Protein AF-A0A369Q6Y9-F1 (afdb_monomer)

pLDDT: mean 72.36, std 14.25, range [41.81, 91.62]

Solvent-accessible surface area (backbone atoms only — not comparable to full-atom values): 15875 Å² total; per-residue (Å²): 134,83,74,64,61,66,59,48,55,53,51,54,51,53,50,48,53,53,50,52,44,47,74,74,54,29,80,69,38,73,71,74,71,60,64,72,33,70,46,39,44,48,50,53,46,49,52,49,49,49,50,51,52,51,50,52,53,52,52,50,51,53,50,52,51,51,50,56,52,18,65,77,64,79,50,63,51,73,68,47,52,54,48,51,51,50,52,51,51,52,49,51,52,51,54,59,71,67,60,64,79,75,73,73,53,73,91,53,27,72,53,78,57,62,39,58,20,45,34,45,35,41,45,44,51,64,73,48,37,88,84,43,59,69,75,47,34,50,52,50,50,57,48,30,42,52,43,44,58,47,29,63,55,44,70,79,47,61,81,84,36,71,64,46,50,50,49,43,44,49,58,47,42,53,49,55,52,51,56,49,57,57,65,74,49,57,78,86,56,36,73,45,57,72,58,99,51,100,82,41,66,20,56,53,53,50,50,42,55,52,51,51,52,52,50,53,50,52,53,50,45,52,52,52,54,54,49,52,55,53,50,52,52,51,52,50,51,53,52,47,44,64,75,65,62,70,63,85,76,81,90,78,83,82,89,84,83,90,80,90,78,92,82,84,81,82,86,90,79,90,83,136

Radius of gyration: 35.22 Å; Cα contacts (8 Å, |Δi|>4): 165; chains: 1; bounding box: 87×83×112 Å

Organism: NCBI:txid2161824

Mean predicted aligned error: 18.4 Å

Secondary structure (DSSP, 8-state):
---HHHHHHHHHHHHHHHHHHHHTTHHHHHHHT--SSHHHHHHHHHHHHHHHHHHHHHHHHHHHHHHHHHHHTTS--HHHHHHHHHHHHHHHHHHHHH----PPPHHHHTSS-HHHHHHHHHHHHHHHGGGS-HHHHHHHHHHHHHHHHHHHHHTTS-TTSHHHHHHHHIIIIIHHHHHHHHHHS-GGGSS---SSSTT---HHHHHHHHHHHHHHHHHHHHHHHHHHHHHHHHHHHHHHHHHHS---------------------------

Structure (mmCIF, N/CA/C/O backbone):
data_AF-A0A369Q6Y9-F1
#
_entry.id   AF-A0A369Q6Y9-F1
#
loop_
_atom_site.group_PDB
_atom_site.id
_atom_site.type_symbol
_atom_site.label_atom_id
_atom_site.label_alt_id
_atom_site.label_comp_id
_atom_site.label_asym_id
_atom_site.label_entity_id
_atom_site.label_seq_id
_atom_site.pdbx_PDB_ins_code
_atom_site.Cartn_x
_atom_site.Cartn_y
_atom_site.Cartn_z
_atom_site.occupancy
_atom_site.B_iso_or_equiv
_atom_site.auth_seq_id
_atom_site.auth_comp_id
_atom_site.auth_asym_id
_atom_site.auth_atom_id
_atom_site.pdbx_PDB_model_num
ATOM 1 N N . MET A 1 1 ? 4.527 54.561 1.045 1.00 51.44 1 MET A N 1
ATOM 2 C CA . MET A 1 1 ? 5.588 53.537 1.146 1.00 51.44 1 MET A CA 1
ATOM 3 C C . MET A 1 1 ? 4.928 52.275 1.669 1.00 51.44 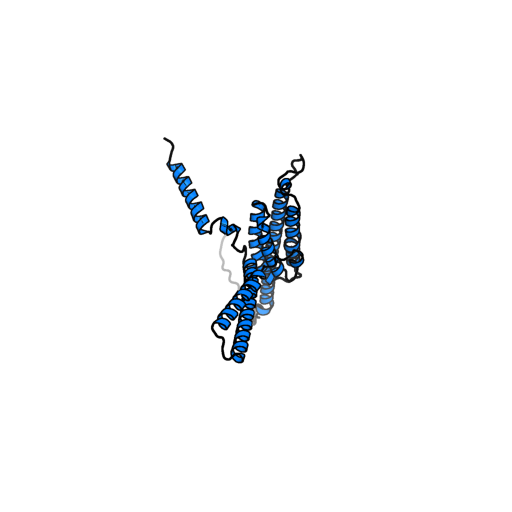1 MET A C 1
ATOM 5 O O . MET A 1 1 ? 4.383 52.324 2.760 1.00 51.44 1 MET A O 1
ATOM 9 N N . GLY A 1 2 ? 4.828 51.230 0.844 1.00 62.59 2 GLY A N 1
ATOM 10 C CA . GLY A 1 2 ? 4.163 49.981 1.230 1.00 62.59 2 GLY A CA 1
ATOM 11 C C . GLY A 1 2 ? 4.986 49.219 2.265 1.00 62.59 2 GLY A C 1
ATOM 12 O O . GLY A 1 2 ? 6.215 49.251 2.213 1.00 62.59 2 GLY A O 1
ATOM 13 N N . ASP A 1 3 ? 4.304 48.573 3.203 1.00 65.19 3 ASP A N 1
ATOM 14 C CA . ASP A 1 3 ? 4.914 47.869 4.324 1.00 65.19 3 ASP A CA 1
ATOM 15 C C . ASP A 1 3 ? 5.634 46.594 3.842 1.00 65.19 3 ASP A C 1
ATOM 17 O O . ASP A 1 3 ? 5.029 45.567 3.531 1.00 65.19 3 ASP A O 1
ATOM 21 N N . LEU A 1 4 ? 6.955 46.694 3.697 1.00 69.44 4 LEU A N 1
ATOM 22 C CA . LEU A 1 4 ? 7.836 45.627 3.204 1.00 69.44 4 LEU A CA 1
ATOM 23 C C . LEU A 1 4 ? 7.988 44.477 4.213 1.00 69.44 4 LEU A C 1
ATOM 25 O O . LEU A 1 4 ? 8.448 43.392 3.848 1.00 69.44 4 LEU A O 1
ATOM 29 N N . THR A 1 5 ? 7.592 44.698 5.468 1.00 71.44 5 THR A N 1
ATOM 30 C CA . THR A 1 5 ? 7.721 43.720 6.554 1.00 71.44 5 THR A CA 1
ATOM 31 C C . THR A 1 5 ? 6.771 42.537 6.354 1.00 71.44 5 THR A C 1
ATOM 33 O O . THR A 1 5 ? 7.215 41.392 6.345 1.00 71.44 5 THR A O 1
ATOM 36 N N . SER A 1 6 ? 5.503 42.802 6.020 1.00 71.88 6 SER A N 1
ATOM 37 C CA . SER A 1 6 ? 4.492 41.766 5.758 1.00 71.88 6 SER A CA 1
ATOM 38 C C . SER A 1 6 ? 4.860 40.853 4.579 1.00 71.88 6 SER A C 1
ATOM 40 O O . SER A 1 6 ? 4.684 39.633 4.638 1.00 71.88 6 SER A O 1
ATOM 42 N N . ASN A 1 7 ? 5.444 41.420 3.519 1.00 75.38 7 ASN A N 1
ATOM 43 C CA . ASN A 1 7 ? 5.919 40.637 2.376 1.00 75.38 7 ASN A CA 1
ATOM 44 C C . ASN A 1 7 ? 7.139 39.775 2.732 1.00 75.38 7 ASN A C 1
ATOM 46 O O . ASN A 1 7 ? 7.274 38.664 2.219 1.00 75.38 7 ASN A O 1
ATOM 50 N N . SER A 1 8 ? 8.002 40.262 3.625 1.00 79.19 8 SER A N 1
ATOM 51 C CA . SER A 1 8 ? 9.189 39.534 4.084 1.00 79.19 8 SER A CA 1
ATOM 52 C C . SER A 1 8 ? 8.812 38.335 4.957 1.00 79.19 8 SER A C 1
ATOM 54 O O . SER A 1 8 ? 9.339 37.243 4.747 1.00 79.19 8 SER A O 1
ATOM 56 N N . ASP A 1 9 ? 7.849 38.495 5.867 1.00 83.12 9 ASP A N 1
ATOM 57 C CA . ASP A 1 9 ? 7.372 37.400 6.723 1.00 83.12 9 ASP A CA 1
ATOM 58 C C . ASP A 1 9 ? 6.709 36.286 5.913 1.00 83.12 9 ASP A C 1
ATOM 60 O O . ASP A 1 9 ? 6.993 35.101 6.121 1.00 83.12 9 ASP A O 1
ATOM 64 N N . ARG A 1 10 ? 5.899 36.657 4.915 1.00 82.69 10 ARG A N 1
ATOM 65 C CA . ARG A 1 10 ? 5.295 35.699 3.984 1.00 82.69 10 ARG A CA 1
ATOM 66 C C . ARG A 1 10 ? 6.358 34.918 3.212 1.00 82.69 10 ARG A C 1
ATOM 68 O O . ARG A 1 10 ? 6.268 33.695 3.112 1.00 82.69 10 ARG A O 1
ATOM 75 N N . LEU A 1 11 ? 7.387 35.605 2.714 1.00 83.75 11 LEU A N 1
ATOM 76 C CA . LEU A 1 11 ? 8.466 34.979 1.950 1.00 83.75 11 LEU A CA 1
ATOM 77 C C . LEU A 1 11 ? 9.306 34.032 2.820 1.00 83.75 11 LEU A C 1
ATOM 79 O O . LEU A 1 11 ? 9.679 32.945 2.381 1.00 83.75 11 LEU A O 1
ATOM 83 N N . ILE A 1 12 ? 9.566 34.406 4.076 1.00 88.69 12 ILE A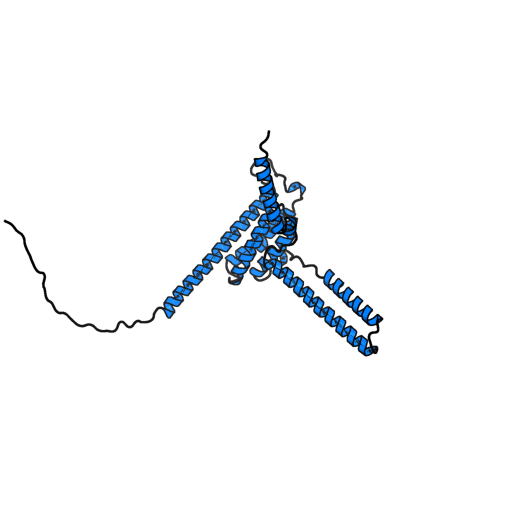 N 1
ATOM 84 C CA . ILE A 1 12 ? 10.276 33.558 5.041 1.00 88.69 12 ILE A CA 1
ATOM 85 C C . ILE A 1 12 ? 9.444 32.318 5.392 1.00 88.69 12 ILE A C 1
ATOM 87 O O . ILE A 1 12 ? 10.000 31.224 5.511 1.00 88.69 12 ILE A O 1
ATOM 91 N N . GLN A 1 13 ? 8.126 32.456 5.547 1.00 88.69 13 GLN A N 1
ATOM 92 C CA . GLN A 1 13 ? 7.238 31.324 5.810 1.00 88.69 13 GLN A CA 1
ATOM 93 C C . GLN A 1 13 ? 7.198 30.355 4.621 1.00 88.69 13 GLN A C 1
ATOM 95 O O . GLN A 1 13 ? 7.359 29.148 4.802 1.00 88.69 13 GLN A O 1
ATOM 100 N N . GLU A 1 14 ? 7.077 30.876 3.402 1.00 85.50 14 GLU A N 1
ATOM 101 C CA . GLU A 1 14 ? 7.068 30.079 2.175 1.00 85.50 14 GLU A CA 1
ATOM 102 C C . GLU A 1 14 ? 8.415 29.376 1.942 1.00 85.50 14 GLU A C 1
ATOM 104 O O . GLU A 1 14 ? 8.457 28.186 1.625 1.00 85.50 14 GLU A O 1
ATOM 109 N N . ALA A 1 15 ? 9.531 30.052 2.232 1.00 85.62 15 ALA A N 1
ATOM 110 C CA . ALA A 1 15 ? 10.863 29.455 2.182 1.00 85.62 15 ALA A CA 1
ATOM 111 C C . ALA A 1 15 ? 11.049 28.317 3.203 1.00 85.62 15 ALA A C 1
ATOM 113 O O . ALA A 1 15 ? 11.693 27.313 2.888 1.00 85.62 15 ALA A O 1
ATOM 114 N N . ARG A 1 16 ? 10.476 28.427 4.413 1.00 88.31 16 ARG A N 1
ATOM 115 C CA . ARG A 1 16 ? 10.492 27.332 5.404 1.00 88.31 16 ARG A CA 1
ATOM 116 C C . ARG A 1 16 ? 9.696 26.131 4.910 1.00 88.31 16 ARG A C 1
ATOM 118 O O . ARG A 1 16 ? 10.224 25.025 4.954 1.00 88.31 16 ARG A O 1
ATOM 125 N N . ILE A 1 17 ? 8.500 26.358 4.365 1.00 81.81 17 ILE A N 1
ATOM 126 C CA . ILE A 1 17 ? 7.655 25.300 3.795 1.00 81.81 17 ILE A CA 1
ATOM 127 C C . ILE A 1 17 ? 8.402 24.567 2.674 1.00 81.81 17 ILE A C 1
ATOM 129 O O . ILE A 1 17 ? 8.479 23.344 2.693 1.00 81.81 17 ILE A O 1
ATOM 133 N N . VAL A 1 18 ? 9.033 25.294 1.746 1.00 80.62 18 VAL A N 1
ATOM 134 C CA . VAL A 1 18 ? 9.812 24.696 0.645 1.00 80.62 18 VAL A CA 1
ATOM 135 C C . VAL A 1 18 ? 11.039 23.935 1.155 1.00 80.62 18 VAL A C 1
ATOM 137 O O . VAL A 1 18 ? 11.365 22.859 0.651 1.00 80.62 18 VAL A O 1
ATOM 140 N N . ARG A 1 19 ? 11.741 24.467 2.161 1.00 83.50 19 ARG A N 1
ATOM 141 C CA . ARG A 1 19 ? 12.908 23.802 2.755 1.00 83.50 19 ARG A CA 1
ATOM 142 C C . ARG A 1 19 ? 12.515 22.512 3.467 1.00 83.50 19 ARG A C 1
ATOM 144 O O . ARG A 1 19 ? 13.210 21.507 3.319 1.00 83.50 19 ARG A O 1
ATOM 151 N N . ASP A 1 20 ? 11.438 22.545 4.238 1.00 79.19 20 ASP A N 1
ATOM 152 C CA . ASP A 1 20 ? 10.959 21.393 4.991 1.00 79.19 20 ASP A CA 1
ATOM 153 C C . ASP A 1 20 ? 10.371 20.335 4.027 1.00 79.19 20 ASP A C 1
ATOM 155 O O . ASP A 1 20 ? 10.689 19.153 4.167 1.00 79.19 20 ASP A O 1
ATOM 159 N N . ASP A 1 21 ? 9.686 20.752 2.950 1.00 69.25 21 ASP A N 1
ATOM 160 C CA . ASP A 1 21 ? 9.289 19.897 1.813 1.00 69.25 21 ASP A CA 1
ATOM 161 C C . ASP A 1 21 ? 10.501 19.215 1.146 1.00 69.25 21 ASP A C 1
ATOM 163 O O . ASP A 1 21 ? 10.467 18.021 0.833 1.00 69.25 21 ASP A O 1
ATOM 167 N N . ASN A 1 22 ? 11.595 19.953 0.928 1.00 71.25 22 ASN A N 1
ATOM 168 C CA . ASN A 1 22 ? 12.818 19.421 0.319 1.00 71.25 22 ASN A CA 1
ATOM 169 C C . ASN A 1 22 ? 13.578 18.475 1.259 1.00 71.25 22 ASN A C 1
ATOM 171 O O . ASN A 1 22 ? 14.089 17.449 0.807 1.00 71.25 22 ASN A O 1
ATOM 175 N N . ARG A 1 23 ? 13.616 18.763 2.568 1.00 71.62 23 ARG A N 1
ATOM 176 C CA . ARG A 1 23 ? 14.176 17.852 3.585 1.00 71.62 23 ARG A CA 1
ATOM 177 C C . ARG A 1 23 ? 13.363 16.564 3.711 1.00 71.62 23 ARG A C 1
ATOM 179 O O . ARG A 1 23 ? 13.952 15.508 3.914 1.00 71.62 23 ARG A O 1
ATOM 186 N N . ALA A 1 24 ? 12.048 16.631 3.510 1.00 58.25 24 ALA A N 1
ATOM 187 C CA . ALA A 1 24 ? 11.162 15.471 3.427 1.00 58.25 24 ALA A CA 1
ATOM 188 C C . ALA A 1 24 ? 11.260 14.701 2.088 1.00 58.25 24 ALA A C 1
ATOM 190 O O . ALA A 1 24 ? 10.478 13.783 1.841 1.00 58.25 24 ALA A O 1
ATOM 191 N N . GLY A 1 25 ? 12.222 15.042 1.219 1.00 56.12 25 GLY A N 1
ATOM 192 C CA . GLY A 1 25 ? 12.517 14.315 -0.018 1.00 56.12 25 GLY A CA 1
ATOM 193 C C . GLY A 1 25 ? 11.922 14.922 -1.291 1.00 56.12 25 GLY A C 1
ATOM 194 O O . GLY A 1 25 ? 12.121 14.355 -2.364 1.00 56.12 25 GLY A O 1
ATOM 195 N N . GLY A 1 26 ? 11.247 16.071 -1.209 1.00 57.81 26 GLY A N 1
ATOM 196 C CA . GLY A 1 26 ? 10.692 16.793 -2.354 1.00 57.81 26 GLY A CA 1
ATOM 197 C C . GLY A 1 26 ? 9.417 16.164 -2.936 1.00 57.81 26 GLY A C 1
ATOM 198 O O . GLY A 1 26 ? 9.218 14.946 -2.936 1.00 57.81 26 GLY A O 1
ATOM 199 N N . ARG A 1 27 ? 8.542 17.008 -3.504 1.00 54.28 27 ARG A N 1
ATOM 200 C CA . ARG A 1 27 ? 7.243 16.593 -4.086 1.00 54.28 27 ARG A CA 1
ATOM 201 C C . ARG A 1 27 ? 7.381 15.566 -5.218 1.00 54.28 27 ARG A C 1
ATOM 203 O O . ARG A 1 27 ? 6.492 14.754 -5.433 1.00 54.28 27 ARG A O 1
ATOM 210 N N . HIS A 1 28 ? 8.525 15.553 -5.903 1.00 43.97 28 HIS A N 1
ATOM 211 C CA . HIS A 1 28 ? 8.799 14.613 -6.992 1.00 43.97 28 HIS A CA 1
ATOM 212 C C . HIS A 1 28 ? 9.154 13.200 -6.497 1.00 43.97 28 HIS A C 1
ATOM 214 O O . HIS A 1 28 ? 8.830 12.222 -7.167 1.00 43.97 28 HIS A O 1
ATOM 220 N N . ARG A 1 29 ? 9.762 13.048 -5.309 1.00 47.09 29 ARG A N 1
ATOM 221 C CA . ARG A 1 29 ? 10.171 11.729 -4.789 1.00 47.09 29 ARG A CA 1
ATOM 222 C C . ARG A 1 29 ? 9.056 11.031 -4.008 1.00 47.09 29 ARG A C 1
ATOM 224 O O . ARG A 1 29 ? 8.938 9.810 -4.113 1.00 47.09 29 ARG A O 1
ATOM 231 N N . ARG A 1 30 ? 8.173 11.805 -3.355 1.00 49.31 30 ARG A N 1
ATOM 232 C CA . ARG A 1 30 ? 6.860 11.338 -2.853 1.00 49.31 30 ARG A CA 1
ATOM 233 C C . ARG A 1 30 ? 5.999 10.716 -3.957 1.00 49.31 30 ARG A C 1
ATOM 235 O O . ARG A 1 30 ? 5.173 9.849 -3.677 1.00 49.31 30 ARG A O 1
ATOM 242 N N . ASN A 1 31 ? 6.210 11.131 -5.209 1.00 45.53 31 ASN A N 1
ATOM 243 C CA . ASN A 1 31 ? 5.385 10.688 -6.324 1.00 45.53 31 ASN A CA 1
ATOM 244 C C . ASN A 1 31 ? 5.903 9.485 -7.112 1.00 45.53 31 ASN A C 1
ATOM 246 O O . ASN A 1 31 ? 5.110 8.859 -7.808 1.00 45.53 31 ASN A O 1
ATOM 250 N N . ILE A 1 32 ? 7.193 9.150 -7.008 1.00 46.69 32 ILE A N 1
ATOM 251 C CA . ILE A 1 32 ? 7.824 8.201 -7.942 1.00 46.69 32 ILE A CA 1
ATOM 252 C C . ILE A 1 32 ? 8.588 7.062 -7.236 1.00 46.69 32 ILE A C 1
ATOM 254 O O . ILE A 1 32 ? 8.847 6.042 -7.869 1.00 46.69 32 ILE A O 1
ATOM 258 N N . GLY A 1 33 ? 8.945 7.165 -5.945 1.00 44.03 33 GLY A N 1
ATOM 259 C CA . GLY A 1 33 ? 9.927 6.219 -5.378 1.00 44.03 33 GLY A CA 1
ATOM 260 C C . GLY A 1 33 ? 9.793 5.770 -3.925 1.00 44.03 33 GLY A C 1
ATOM 261 O O . GLY A 1 33 ? 10.582 4.918 -3.520 1.00 44.03 33 GLY A O 1
ATOM 262 N N . ALA A 1 34 ? 8.855 6.286 -3.133 1.00 44.06 34 ALA A N 1
ATOM 263 C CA . ALA A 1 34 ? 8.650 5.792 -1.771 1.00 44.06 34 ALA A CA 1
ATOM 264 C C . ALA A 1 34 ? 7.576 4.694 -1.784 1.00 44.06 34 ALA A C 1
ATOM 266 O O . ALA A 1 34 ? 6.423 4.977 -2.096 1.00 44.06 34 ALA A O 1
ATOM 267 N N . SER A 1 35 ? 7.960 3.448 -1.475 1.00 47.41 35 SER A N 1
ATOM 268 C CA . SER A 1 35 ? 7.006 2.369 -1.181 1.00 47.41 35 SER A CA 1
ATOM 269 C C . SER A 1 35 ? 6.046 2.850 -0.096 1.00 47.41 35 SER A C 1
ATOM 271 O O . SER A 1 35 ? 6.505 3.280 0.962 1.00 47.41 35 SER A O 1
ATOM 273 N N . ILE A 1 36 ? 4.748 2.817 -0.390 1.00 48.16 36 ILE A N 1
ATOM 274 C CA . ILE A 1 36 ? 3.691 3.434 0.427 1.00 48.16 36 ILE A CA 1
ATOM 275 C C . ILE A 1 36 ? 3.550 2.740 1.801 1.00 48.16 36 ILE A C 1
ATOM 277 O O . ILE A 1 36 ? 3.123 3.378 2.759 1.00 48.16 36 ILE A O 1
ATOM 281 N N . GLY A 1 37 ? 4.010 1.491 1.932 1.00 50.31 37 GLY A N 1
ATOM 282 C CA . GLY A 1 37 ? 3.993 0.696 3.162 1.00 50.31 37 GLY A CA 1
ATOM 283 C C . GLY A 1 37 ? 5.076 -0.393 3.202 1.00 50.31 37 GLY A C 1
ATOM 284 O O . GLY A 1 37 ? 5.823 -0.617 2.237 1.00 50.31 37 GLY A O 1
ATOM 285 N N . ALA A 1 38 ? 5.198 -1.080 4.345 1.00 50.12 38 ALA A N 1
ATOM 286 C CA . ALA A 1 38 ? 6.188 -2.144 4.526 1.00 50.12 38 ALA A CA 1
ATOM 287 C C . ALA A 1 38 ? 5.903 -3.361 3.620 1.00 50.12 38 ALA A C 1
ATOM 289 O O . ALA A 1 38 ? 6.840 -4.050 3.198 1.00 50.12 38 ALA A O 1
ATOM 290 N N . GLY A 1 39 ? 4.634 -3.593 3.262 1.00 49.03 39 GLY A N 1
ATOM 291 C CA . GLY A 1 39 ? 4.181 -4.644 2.347 1.00 49.03 39 GLY A CA 1
ATOM 292 C C . GLY A 1 39 ? 4.689 -4.489 0.909 1.00 49.03 39 GLY A C 1
ATOM 293 O O . GLY A 1 39 ? 5.299 -5.420 0.363 1.00 49.03 39 GLY A O 1
ATOM 294 N N . SER A 1 40 ? 4.522 -3.312 0.299 1.00 48.16 40 SER A N 1
ATOM 295 C CA . SER A 1 40 ? 5.059 -3.013 -1.042 1.00 48.16 40 SER A CA 1
ATOM 296 C C . SER A 1 40 ? 6.594 -3.033 -1.075 1.00 48.16 40 SER A C 1
ATOM 298 O O . SER A 1 40 ? 7.191 -3.571 -2.019 1.00 48.16 40 SER A O 1
ATOM 300 N N . ALA A 1 41 ? 7.253 -2.563 -0.008 1.00 52.75 41 ALA A N 1
ATOM 301 C CA . ALA A 1 41 ? 8.700 -2.695 0.167 1.00 52.75 41 ALA A CA 1
ATOM 302 C C . ALA A 1 41 ? 9.135 -4.167 0.267 1.00 52.75 41 ALA A C 1
ATOM 304 O O . ALA A 1 41 ? 10.112 -4.566 -0.367 1.00 52.75 41 ALA A O 1
ATOM 305 N N . ALA A 1 42 ? 8.400 -5.007 1.003 1.00 54.00 42 ALA A N 1
ATOM 306 C CA . ALA A 1 42 ? 8.691 -6.431 1.155 1.00 54.00 42 ALA A CA 1
ATOM 307 C C . ALA A 1 42 ? 8.464 -7.227 -0.140 1.00 54.00 42 ALA A C 1
ATOM 309 O O . ALA A 1 42 ? 9.222 -8.154 -0.424 1.00 54.00 42 ALA A O 1
ATOM 310 N N . LEU A 1 43 ? 7.469 -6.868 -0.957 1.00 54.81 43 LEU A N 1
ATOM 311 C CA . LEU A 1 43 ? 7.226 -7.479 -2.269 1.00 54.81 43 LEU A CA 1
ATOM 312 C C . LEU A 1 43 ? 8.297 -7.084 -3.291 1.00 54.81 43 LEU A C 1
ATOM 314 O O . LEU A 1 43 ? 8.848 -7.965 -3.959 1.00 54.81 43 LEU A O 1
ATOM 318 N N . LYS A 1 44 ? 8.671 -5.798 -3.350 1.00 55.50 44 LYS A N 1
ATOM 319 C CA . LYS A 1 44 ? 9.821 -5.327 -4.140 1.00 55.50 44 LYS A CA 1
ATOM 320 C C . LYS A 1 44 ? 11.116 -5.984 -3.659 1.00 55.50 44 LYS A C 1
ATOM 322 O O . LYS A 1 44 ? 11.896 -6.451 -4.483 1.00 55.50 44 LYS A O 1
ATOM 327 N N . ARG A 1 45 ? 11.303 -6.144 -2.343 1.00 53.88 45 ARG A N 1
ATOM 328 C CA . ARG A 1 45 ? 12.450 -6.843 -1.741 1.00 53.88 45 ARG A CA 1
ATOM 329 C C . ARG A 1 45 ? 12.442 -8.338 -2.043 1.00 53.88 45 ARG A C 1
ATOM 331 O O . ARG A 1 45 ? 13.498 -8.871 -2.338 1.00 53.88 45 ARG A O 1
ATOM 338 N N . LYS A 1 46 ? 11.295 -9.027 -2.043 1.00 57.56 46 LYS A N 1
ATOM 339 C CA . LYS A 1 46 ? 11.187 -10.445 -2.442 1.00 57.56 46 LYS A CA 1
ATOM 340 C C . LYS A 1 46 ? 11.465 -10.639 -3.930 1.00 57.56 46 LYS A C 1
ATOM 342 O O . LYS A 1 46 ? 12.152 -11.592 -4.288 1.00 57.56 46 LYS A O 1
ATOM 347 N N . ALA A 1 47 ? 10.971 -9.748 -4.789 1.00 58.69 47 ALA A N 1
ATOM 348 C CA . ALA A 1 47 ? 11.292 -9.761 -6.214 1.00 58.69 47 ALA A CA 1
ATOM 349 C C . ALA A 1 47 ? 12.789 -9.504 -6.434 1.00 58.69 47 ALA A C 1
ATOM 351 O O . ALA A 1 47 ? 13.440 -10.268 -7.137 1.00 58.69 47 ALA A O 1
ATOM 352 N N . PHE A 1 48 ? 13.352 -8.515 -5.743 1.00 55.19 48 PHE A N 1
ATOM 353 C CA . PHE A 1 48 ? 14.777 -8.201 -5.766 1.00 55.19 48 PHE A CA 1
ATOM 354 C C . PHE A 1 48 ? 15.640 -9.356 -5.234 1.00 55.19 48 PHE A C 1
ATOM 356 O O . PHE A 1 48 ? 16.594 -9.754 -5.890 1.00 55.19 48 PHE A O 1
ATOM 363 N N . LEU A 1 49 ? 15.260 -9.978 -4.114 1.00 59.28 49 LEU A N 1
ATOM 364 C CA . LEU A 1 49 ? 15.910 -11.167 -3.551 1.00 59.28 49 LEU A CA 1
ATOM 365 C C . LEU A 1 49 ? 15.813 -12.369 -4.496 1.00 59.28 49 LEU A C 1
ATOM 367 O O . LEU A 1 49 ? 16.768 -13.129 -4.614 1.00 59.28 49 LEU A O 1
ATOM 371 N N . LYS A 1 50 ? 14.687 -12.547 -5.198 1.00 65.62 50 LYS A N 1
ATOM 372 C CA . LYS A 1 50 ? 14.530 -13.598 -6.212 1.00 65.62 50 LYS A CA 1
ATOM 373 C C . LYS A 1 50 ? 15.428 -13.338 -7.419 1.00 65.62 50 LYS A C 1
ATOM 375 O O . LYS A 1 50 ? 16.039 -14.279 -7.915 1.00 65.62 50 LYS A O 1
ATOM 380 N N . THR A 1 51 ? 15.536 -12.088 -7.861 1.00 61.97 51 THR A N 1
ATOM 381 C CA . THR A 1 51 ? 16.460 -11.686 -8.925 1.00 61.97 51 THR A CA 1
ATOM 382 C C . THR A 1 51 ? 17.905 -11.906 -8.493 1.00 61.97 51 THR A C 1
ATOM 384 O O . THR A 1 51 ? 18.639 -12.540 -9.238 1.00 61.97 51 THR A O 1
ATOM 387 N N . ILE A 1 52 ? 18.293 -11.507 -7.275 1.00 70.25 52 ILE A N 1
ATOM 388 C CA . ILE A 1 52 ? 19.627 -11.767 -6.708 1.00 70.25 52 ILE A CA 1
ATOM 389 C C . ILE A 1 52 ? 19.910 -13.268 -6.634 1.00 70.25 52 ILE A C 1
ATOM 391 O O . ILE A 1 52 ? 20.972 -13.703 -7.061 1.00 70.25 52 ILE A O 1
ATOM 395 N N . ARG A 1 53 ? 18.959 -14.074 -6.148 1.00 70.50 53 ARG A N 1
ATOM 396 C CA . ARG A 1 53 ? 19.099 -15.535 -6.075 1.00 70.50 53 ARG A CA 1
ATOM 397 C C . ARG A 1 53 ? 19.264 -16.161 -7.458 1.00 70.50 53 ARG A C 1
ATOM 399 O O . ARG A 1 53 ? 20.091 -17.045 -7.649 1.00 70.50 53 ARG A O 1
ATOM 406 N N . ASN A 1 54 ? 18.471 -15.731 -8.435 1.00 68.38 54 ASN A N 1
ATOM 407 C CA . ASN A 1 54 ? 18.599 -16.227 -9.801 1.00 68.38 54 ASN A CA 1
ATOM 408 C C . ASN A 1 54 ? 19.936 -15.783 -10.418 1.00 68.38 54 ASN A C 1
ATOM 410 O O . ASN A 1 54 ? 20.596 -16.586 -11.069 1.00 68.38 54 ASN A O 1
ATOM 414 N N . LEU A 1 55 ? 20.372 -14.548 -10.155 1.00 72.19 55 LEU A N 1
ATOM 415 C CA . LEU A 1 55 ? 21.656 -14.015 -10.604 1.00 72.19 55 LEU A CA 1
ATOM 416 C C . LEU A 1 55 ? 22.830 -14.787 -9.994 1.00 72.19 55 LEU A C 1
ATOM 418 O O . LEU A 1 55 ? 23.772 -15.116 -10.710 1.00 72.19 55 LEU A O 1
ATOM 422 N N . SER A 1 56 ? 22.762 -15.135 -8.704 1.00 69.69 56 SER A N 1
ATOM 423 C CA . SER A 1 56 ? 23.801 -15.918 -8.032 1.00 69.69 56 SER A CA 1
ATOM 424 C C . SER A 1 56 ? 23.886 -17.340 -8.586 1.00 69.69 56 SER A C 1
ATOM 426 O O . SER A 1 56 ? 24.986 -17.823 -8.826 1.00 69.69 56 SER A O 1
ATOM 428 N N . ILE A 1 57 ? 22.746 -17.992 -8.854 1.00 73.00 57 ILE A N 1
ATOM 429 C CA . ILE A 1 57 ? 22.709 -19.341 -9.446 1.00 73.00 57 ILE A CA 1
ATOM 430 C C . ILE A 1 57 ? 23.294 -19.334 -10.862 1.00 73.00 57 ILE A C 1
ATOM 432 O O . ILE A 1 57 ? 24.136 -20.170 -11.182 1.00 73.00 57 ILE A O 1
ATOM 436 N N . VAL A 1 58 ? 22.880 -18.384 -11.704 1.00 71.12 58 VAL A N 1
ATOM 437 C CA . VAL A 1 58 ? 23.371 -18.286 -13.087 1.00 71.12 58 VAL A CA 1
ATOM 438 C C . VAL A 1 58 ? 24.861 -17.950 -13.113 1.00 71.12 58 VAL A C 1
ATOM 440 O O . VAL A 1 58 ? 25.614 -18.575 -13.854 1.00 71.12 58 VAL A O 1
ATOM 443 N N . THR A 1 59 ? 25.309 -17.026 -12.260 1.00 75.25 59 THR A N 1
ATOM 444 C CA . THR A 1 59 ? 26.733 -16.684 -12.132 1.00 75.25 59 THR A CA 1
ATOM 445 C C . THR A 1 59 ? 27.551 -17.906 -11.714 1.00 75.25 59 THR A C 1
ATOM 447 O O . THR A 1 59 ? 28.580 -18.177 -12.326 1.00 75.25 59 THR A O 1
ATOM 450 N N . LEU A 1 60 ? 27.070 -18.690 -10.741 1.00 77.25 60 LEU A N 1
ATOM 451 C CA . LEU A 1 60 ? 27.724 -19.926 -10.307 1.00 77.25 60 LEU A CA 1
ATOM 452 C C . LEU A 1 60 ? 27.801 -20.960 -11.443 1.00 77.25 60 LEU A C 1
ATOM 454 O O . LEU A 1 60 ? 28.862 -21.534 -11.665 1.00 77.25 60 LEU A O 1
ATOM 458 N N . MET A 1 61 ? 26.712 -21.171 -12.193 1.00 76.69 61 MET A N 1
ATOM 459 C CA . MET A 1 61 ? 26.697 -22.102 -13.331 1.00 76.69 61 MET A CA 1
ATOM 460 C C . MET A 1 61 ? 27.699 -21.710 -14.420 1.00 76.69 61 MET A C 1
ATOM 462 O O . MET A 1 61 ? 28.416 -22.571 -14.925 1.00 76.69 61 MET A O 1
ATOM 466 N N . VAL A 1 62 ? 27.775 -20.421 -14.765 1.00 78.25 62 VAL A N 1
ATOM 467 C CA . VAL A 1 62 ? 28.724 -19.924 -15.774 1.00 78.25 62 VAL A CA 1
ATOM 468 C C . VAL A 1 62 ? 30.168 -20.109 -15.301 1.00 78.25 62 VAL A C 1
ATOM 470 O O . VAL A 1 62 ? 31.017 -20.525 -16.086 1.00 78.25 62 VAL A O 1
ATOM 473 N N . LEU A 1 63 ? 30.444 -19.875 -14.015 1.00 77.62 63 LEU A N 1
ATOM 474 C CA . LEU A 1 63 ? 31.771 -20.072 -13.426 1.00 77.62 63 LEU A CA 1
ATOM 475 C C . LEU A 1 63 ? 32.192 -21.546 -13.434 1.00 77.62 63 LEU A C 1
ATOM 477 O O . LEU A 1 63 ? 33.304 -21.864 -13.846 1.00 77.62 63 LEU A O 1
ATOM 481 N N . VAL A 1 64 ? 31.292 -22.452 -13.043 1.00 81.56 64 VAL A N 1
ATOM 482 C CA . VAL A 1 64 ? 31.540 -23.902 -13.091 1.00 81.56 64 VAL A CA 1
ATOM 483 C C . VAL A 1 64 ? 31.782 -24.362 -14.530 1.00 81.56 64 VAL A C 1
ATOM 485 O O . VAL A 1 64 ? 32.736 -25.095 -14.781 1.00 81.56 64 VAL A O 1
ATOM 488 N N . GLY A 1 65 ? 30.985 -23.885 -15.491 1.00 78.94 65 GLY A N 1
ATOM 489 C CA . GLY A 1 65 ? 31.190 -24.174 -16.912 1.00 78.94 65 GLY A CA 1
ATOM 490 C C . GLY A 1 65 ? 32.551 -23.693 -17.423 1.00 78.94 65 GLY A C 1
ATOM 491 O O . GLY A 1 65 ? 33.256 -24.448 -18.091 1.00 78.94 65 GLY A O 1
ATOM 492 N N . ALA A 1 66 ? 32.963 -22.478 -17.053 1.00 77.31 66 ALA A N 1
ATOM 493 C CA . ALA A 1 66 ? 34.270 -21.936 -17.415 1.00 77.31 66 ALA A CA 1
ATOM 494 C C . ALA A 1 66 ? 35.431 -22.754 -16.821 1.00 77.31 66 ALA A C 1
ATOM 496 O O . ALA A 1 66 ? 36.420 -22.994 -17.509 1.00 77.31 66 ALA A O 1
ATOM 497 N N . ILE A 1 67 ? 35.300 -23.239 -15.581 1.00 77.62 67 ILE A N 1
ATOM 498 C CA . ILE A 1 67 ? 36.305 -24.103 -14.939 1.00 77.62 67 ILE A CA 1
ATOM 499 C C . ILE A 1 67 ? 36.441 -25.437 -15.685 1.00 77.62 67 ILE A C 1
ATOM 501 O O . ILE A 1 67 ? 37.559 -25.860 -15.975 1.00 77.62 67 ILE A O 1
ATOM 505 N N . VAL A 1 68 ? 35.323 -26.082 -16.041 1.00 82.81 68 VAL A N 1
ATOM 506 C CA . VAL A 1 68 ? 35.332 -27.357 -16.782 1.00 82.81 68 VAL A CA 1
ATOM 507 C C . VAL A 1 68 ? 35.968 -27.184 -18.162 1.00 82.81 68 VAL A C 1
ATOM 509 O O . VAL A 1 68 ? 36.837 -27.965 -18.543 1.00 82.81 68 VAL A O 1
ATOM 512 N N . VAL A 1 69 ? 35.598 -26.128 -18.892 1.00 79.69 69 VAL A N 1
ATOM 513 C CA . VAL A 1 69 ? 36.191 -25.808 -20.202 1.00 79.69 69 VAL A CA 1
ATOM 514 C C . VAL A 1 69 ? 37.689 -25.511 -20.072 1.00 79.69 69 VAL A C 1
ATOM 516 O O . VAL A 1 69 ? 38.485 -25.979 -20.884 1.00 79.69 69 VAL A O 1
ATOM 519 N N . GLY A 1 70 ? 38.093 -24.795 -19.022 1.00 76.88 70 GLY A N 1
ATOM 520 C CA . GLY A 1 70 ? 39.499 -24.520 -18.735 1.00 76.88 70 GLY A CA 1
ATOM 521 C C . GLY A 1 70 ? 40.317 -25.762 -18.415 1.00 76.88 70 GLY A C 1
ATOM 522 O O . GLY A 1 70 ? 41.460 -25.846 -18.856 1.00 76.88 70 GLY A O 1
ATOM 523 N N . MET A 1 71 ? 39.744 -26.746 -17.719 1.00 80.94 71 MET A N 1
ATOM 524 C CA . MET A 1 71 ? 40.419 -28.026 -17.479 1.00 80.94 71 MET A CA 1
ATOM 525 C C . MET A 1 71 ? 40.613 -28.831 -18.767 1.00 80.94 71 MET A C 1
ATOM 527 O O . MET A 1 71 ? 41.665 -29.432 -18.946 1.00 80.94 71 MET A O 1
ATOM 531 N N . VAL A 1 72 ? 39.638 -28.822 -19.681 1.00 82.44 72 VAL A N 1
ATOM 532 C CA . VAL A 1 72 ? 39.728 -29.570 -20.949 1.00 82.44 72 VAL A CA 1
ATOM 533 C C . VAL A 1 72 ? 40.752 -28.953 -21.910 1.00 82.44 72 VAL A C 1
ATOM 535 O O . VAL A 1 72 ? 41.409 -29.675 -22.654 1.00 82.44 72 VAL A O 1
ATOM 538 N N . ILE A 1 73 ? 40.904 -27.625 -21.894 1.00 80.19 73 ILE A N 1
ATOM 539 C CA . ILE A 1 73 ? 41.716 -26.875 -22.870 1.00 80.19 73 ILE A CA 1
ATOM 540 C C . ILE A 1 73 ? 43.103 -26.482 -22.299 1.00 80.19 73 ILE A C 1
ATOM 542 O O . ILE A 1 73 ? 43.850 -25.744 -22.932 1.00 80.19 73 ILE A O 1
ATOM 546 N N . ASN A 1 74 ? 43.507 -27.008 -21.130 1.00 78.56 74 ASN A N 1
ATOM 547 C CA . ASN A 1 74 ? 44.766 -26.653 -20.441 1.00 78.56 74 ASN A CA 1
ATOM 548 C C . ASN A 1 74 ? 44.899 -25.144 -20.129 1.00 78.56 74 ASN A C 1
ATOM 550 O O . ASN A 1 74 ? 45.979 -24.559 -20.206 1.00 78.56 74 ASN A O 1
ATOM 554 N N . GLY A 1 75 ? 43.791 -24.519 -19.731 1.00 64.75 75 GLY A N 1
ATOM 555 C CA . GLY A 1 75 ? 43.728 -23.140 -19.251 1.00 64.75 75 GLY A CA 1
ATOM 556 C C . GLY A 1 75 ? 42.801 -22.240 -20.068 1.00 64.75 75 GLY A C 1
ATOM 557 O O . GLY A 1 75 ? 42.693 -22.337 -21.289 1.00 64.75 75 GLY A O 1
ATOM 558 N N . LEU A 1 76 ? 42.140 -21.303 -19.380 1.00 73.50 76 LEU A N 1
ATOM 559 C CA . LEU A 1 76 ? 41.479 -20.169 -20.026 1.00 73.50 76 LEU A CA 1
ATOM 560 C C . LEU A 1 76 ? 42.547 -19.113 -20.341 1.00 73.50 76 LEU A C 1
ATOM 562 O O . LEU A 1 76 ? 42.948 -18.348 -19.467 1.00 73.50 76 LEU A O 1
ATOM 566 N N . GLY A 1 77 ? 43.005 -19.051 -21.593 1.00 78.00 77 GLY A N 1
ATOM 567 C CA . GLY A 1 77 ? 43.762 -17.892 -22.074 1.00 78.00 77 GLY A CA 1
ATOM 568 C C . GLY A 1 77 ? 42.931 -16.600 -21.997 1.00 78.00 77 GLY A C 1
ATOM 569 O O . GLY A 1 77 ? 41.733 -16.632 -21.701 1.00 78.00 77 GLY A O 1
ATOM 570 N N . PHE A 1 78 ? 43.529 -15.450 -22.328 1.00 74.31 78 PHE A N 1
ATOM 571 C CA . PHE A 1 78 ? 42.840 -14.147 -22.304 1.00 74.31 78 PHE A CA 1
ATOM 572 C C . PHE A 1 78 ? 41.484 -14.169 -23.037 1.00 74.31 78 PHE A C 1
ATOM 574 O O . PHE A 1 78 ? 40.484 -13.684 -22.510 1.00 74.31 78 PHE A O 1
ATOM 581 N N . GLY A 1 79 ? 41.412 -14.828 -24.201 1.00 80.56 79 GLY A N 1
ATOM 582 C CA . GLY A 1 79 ? 40.162 -14.988 -24.951 1.00 80.56 79 GLY A CA 1
ATOM 583 C C . GLY A 1 79 ? 39.076 -15.768 -24.197 1.00 80.56 79 GLY A C 1
ATOM 584 O O . GLY A 1 79 ? 37.900 -15.423 -24.285 1.00 80.56 79 GLY A O 1
ATOM 585 N N . GLY A 1 80 ? 39.448 -16.766 -23.395 1.00 77.88 80 GLY A N 1
ATOM 586 C CA . GLY A 1 80 ? 38.505 -17.525 -22.572 1.00 77.88 80 GLY A CA 1
ATOM 587 C C . GLY A 1 80 ? 37.942 -16.702 -21.410 1.00 77.88 80 GLY A C 1
ATOM 588 O O . GLY A 1 80 ? 36.747 -16.776 -21.118 1.00 77.88 80 GLY A O 1
ATOM 589 N N . ILE A 1 81 ? 38.773 -15.854 -20.797 1.00 78.50 81 ILE A N 1
ATOM 590 C CA . ILE A 1 81 ? 38.350 -14.930 -19.733 1.00 78.50 81 ILE A CA 1
ATOM 591 C C . ILE A 1 81 ? 37.383 -13.883 -20.295 1.00 78.50 81 ILE A C 1
ATOM 593 O O . ILE A 1 81 ? 36.307 -13.681 -19.734 1.00 78.50 81 ILE A O 1
ATOM 597 N N . VAL A 1 82 ? 37.720 -13.269 -21.436 1.00 82.69 82 VAL A N 1
ATOM 598 C CA . VAL A 1 82 ? 36.850 -12.292 -22.115 1.00 82.69 82 VAL A CA 1
ATOM 599 C C . VAL A 1 82 ? 35.523 -12.931 -22.528 1.00 82.69 82 VAL A C 1
ATOM 601 O O . VAL A 1 82 ? 34.465 -12.345 -22.308 1.00 82.69 82 VAL A O 1
ATOM 604 N N . THR A 1 83 ? 35.551 -14.159 -23.049 1.00 80.06 83 THR A N 1
ATOM 605 C CA . THR A 1 83 ? 34.330 -14.895 -23.416 1.00 80.06 83 THR A CA 1
ATOM 606 C C . THR A 1 83 ? 33.463 -15.179 -22.189 1.00 80.06 83 THR A C 1
ATOM 608 O O . THR A 1 83 ? 32.260 -14.937 -22.218 1.00 80.06 83 THR A O 1
ATOM 611 N N . THR A 1 84 ? 34.061 -15.610 -21.076 1.00 80.12 84 THR A N 1
ATOM 612 C CA . THR A 1 84 ? 33.337 -15.848 -19.814 1.00 80.12 84 THR A CA 1
ATOM 613 C C . THR A 1 84 ? 32.724 -14.556 -19.268 1.00 80.12 84 THR A C 1
ATOM 615 O O . THR A 1 84 ? 31.572 -14.554 -18.836 1.00 80.12 84 THR A O 1
ATOM 618 N N . ALA A 1 85 ? 33.453 -13.439 -19.345 1.00 76.25 85 ALA A N 1
ATOM 619 C CA . ALA A 1 85 ? 32.954 -12.124 -18.953 1.00 76.25 85 ALA A CA 1
ATOM 620 C C . ALA A 1 85 ? 31.774 -11.667 -19.829 1.00 76.25 85 ALA A C 1
ATOM 622 O O . ALA A 1 85 ? 30.787 -11.157 -19.302 1.00 76.25 85 ALA A O 1
ATOM 623 N N . LEU A 1 86 ? 31.827 -11.903 -21.145 1.00 81.44 86 LEU A N 1
ATOM 624 C CA . LEU A 1 86 ? 30.717 -11.613 -22.059 1.00 81.44 86 LEU A CA 1
ATOM 625 C C . LEU A 1 86 ? 29.496 -12.499 -21.794 1.00 81.44 86 LEU A C 1
ATOM 627 O O . LEU A 1 86 ? 28.373 -12.002 -21.814 1.00 81.44 86 LEU A O 1
ATOM 631 N N . VAL A 1 87 ? 29.696 -13.785 -21.496 1.00 83.31 87 VAL A N 1
ATOM 632 C CA . VAL A 1 87 ? 28.608 -14.703 -21.123 1.00 83.31 87 VAL A CA 1
ATOM 633 C C . VAL A 1 87 ? 27.961 -14.271 -19.806 1.00 83.31 87 VAL A C 1
ATOM 635 O O . VAL A 1 87 ? 26.735 -14.250 -19.711 1.00 83.31 87 VAL A O 1
ATOM 638 N N . LEU A 1 88 ? 28.755 -13.862 -18.810 1.00 80.88 88 LEU A N 1
ATOM 639 C CA . LEU A 1 88 ? 28.244 -13.305 -17.554 1.00 80.88 88 LEU A CA 1
ATOM 640 C C . LEU A 1 88 ? 27.455 -12.014 -17.784 1.00 80.88 88 LEU A C 1
ATOM 642 O O . LEU A 1 88 ? 26.345 -11.878 -17.271 1.00 80.88 88 LEU A O 1
ATOM 646 N N . LEU A 1 89 ? 27.983 -11.095 -18.596 1.00 79.44 89 LEU A N 1
ATOM 647 C CA . LEU A 1 89 ? 27.302 -9.851 -18.949 1.00 79.44 89 LEU A CA 1
ATOM 648 C C . LEU A 1 89 ? 25.963 -10.130 -19.649 1.00 79.44 89 LEU A C 1
ATOM 650 O O . LEU A 1 89 ? 24.933 -9.581 -19.259 1.00 79.44 89 LEU A O 1
ATOM 654 N N . ALA A 1 90 ? 25.953 -11.018 -20.645 1.00 80.44 90 ALA A N 1
ATOM 655 C CA . ALA A 1 90 ? 24.745 -11.412 -21.364 1.00 80.44 90 ALA A CA 1
ATOM 656 C C . ALA A 1 90 ? 23.722 -12.084 -20.437 1.00 80.44 90 ALA A C 1
ATOM 658 O O . ALA A 1 90 ? 22.530 -11.788 -20.511 1.00 80.44 90 ALA A O 1
ATOM 659 N N . ALA A 1 91 ? 24.180 -12.937 -19.520 1.00 76.81 91 ALA A N 1
ATOM 660 C CA . ALA A 1 91 ? 23.336 -13.574 -18.520 1.00 76.81 91 ALA A CA 1
ATOM 661 C C . ALA A 1 91 ? 22.704 -12.556 -17.558 1.00 76.81 91 ALA A C 1
ATOM 663 O O . ALA A 1 91 ? 21.510 -12.638 -17.263 1.00 76.81 91 ALA A O 1
ATOM 664 N N . TRP A 1 92 ? 23.474 -11.570 -17.096 1.00 76.06 92 TRP A N 1
ATOM 665 C CA . TRP A 1 92 ? 22.974 -10.499 -16.236 1.00 76.06 92 TRP A CA 1
ATOM 666 C C . TRP A 1 92 ? 21.952 -9.620 -16.962 1.00 76.06 92 TRP A C 1
ATOM 668 O O . TRP A 1 92 ? 20.897 -9.322 -16.401 1.00 76.06 92 TRP A O 1
ATOM 678 N N . LEU A 1 93 ? 22.212 -9.269 -18.226 1.00 77.25 93 LEU A N 1
ATOM 679 C CA . LEU A 1 93 ? 21.265 -8.533 -19.068 1.00 77.25 93 LEU A CA 1
ATOM 680 C C . LEU A 1 93 ? 19.981 -9.334 -19.314 1.00 77.25 93 LEU A C 1
ATOM 682 O O . LEU A 1 93 ? 18.888 -8.784 -19.183 1.00 77.25 93 LEU A O 1
ATOM 686 N N . ALA A 1 94 ? 20.087 -10.635 -19.593 1.00 73.12 94 ALA A N 1
ATOM 687 C CA . ALA A 1 94 ? 18.935 -11.512 -19.780 1.00 73.12 94 ALA A CA 1
ATOM 688 C C . ALA A 1 94 ? 18.077 -11.599 -18.506 1.00 73.12 94 ALA A C 1
ATOM 690 O O . ALA A 1 94 ? 16.864 -11.394 -18.556 1.00 73.12 94 ALA A O 1
ATOM 691 N N . VAL A 1 95 ? 18.692 -11.824 -17.341 1.00 68.25 95 VAL A N 1
ATOM 692 C CA . VAL A 1 95 ? 17.979 -11.862 -16.051 1.00 68.25 95 VAL A CA 1
ATOM 693 C C . VAL A 1 95 ? 17.355 -10.501 -15.719 1.00 68.25 95 VAL A C 1
ATOM 695 O O . VAL A 1 95 ? 16.212 -10.451 -15.261 1.00 68.25 95 VAL A O 1
ATOM 698 N N . GLY A 1 96 ? 18.056 -9.398 -15.995 1.00 63.19 96 GLY A N 1
ATOM 699 C CA . GLY A 1 96 ? 17.549 -8.038 -15.809 1.00 63.19 96 GLY A CA 1
ATOM 700 C C . GLY A 1 96 ? 16.342 -7.718 -16.696 1.00 63.19 96 GLY A C 1
ATOM 701 O O . GLY A 1 96 ? 15.351 -7.176 -16.208 1.00 63.19 96 GLY A O 1
ATOM 702 N N . MET A 1 97 ? 16.370 -8.116 -17.973 1.00 61.56 97 MET A N 1
ATOM 703 C CA . MET A 1 97 ? 15.254 -7.909 -18.907 1.00 61.56 97 MET A CA 1
ATOM 704 C C . MET A 1 97 ? 14.030 -8.779 -18.586 1.00 61.56 97 MET A C 1
ATOM 706 O O . MET A 1 97 ? 12.895 -8.338 -18.790 1.00 61.56 97 MET A O 1
ATOM 710 N N . LEU A 1 98 ? 14.230 -9.990 -18.053 1.00 54.22 98 LEU A N 1
ATOM 711 C CA . LEU A 1 98 ? 13.140 -10.870 -17.611 1.00 54.22 98 LEU A CA 1
ATOM 712 C C . LEU A 1 98 ? 12.584 -10.496 -16.223 1.00 54.22 98 LEU A C 1
ATOM 714 O O . LEU A 1 98 ? 11.478 -10.909 -15.872 1.00 54.22 98 LEU A O 1
ATOM 718 N N . GLY A 1 99 ? 13.310 -9.689 -15.447 1.00 48.81 99 GLY A N 1
ATOM 719 C CA . GLY A 1 99 ? 12.966 -9.246 -14.094 1.00 48.81 99 GLY A CA 1
ATOM 720 C C . GLY A 1 99 ? 11.866 -8.184 -14.006 1.00 48.81 99 GLY A C 1
ATOM 721 O O . GLY A 1 99 ? 11.840 -7.419 -13.042 1.00 48.81 99 GLY A O 1
ATOM 722 N N . LYS A 1 100 ? 10.948 -8.105 -14.978 1.00 48.91 100 LYS A N 1
ATOM 723 C CA . LYS A 1 100 ? 9.775 -7.230 -14.858 1.00 48.91 100 LYS A CA 1
ATOM 724 C C . LYS A 1 100 ? 8.916 -7.752 -13.708 1.00 48.91 100 LYS A C 1
ATOM 726 O O . LYS A 1 100 ? 8.396 -8.867 -13.780 1.00 48.91 100 LYS A O 1
ATOM 731 N N . VAL A 1 101 ? 8.783 -6.959 -12.641 1.00 48.16 101 VAL A N 1
ATOM 732 C CA . VAL A 1 101 ? 7.829 -7.219 -11.555 1.00 48.16 101 VAL A CA 1
ATOM 733 C C . VAL A 1 101 ? 6.466 -7.404 -12.214 1.00 48.16 101 VAL A C 1
ATOM 735 O O . VAL A 1 101 ? 5.904 -6.456 -12.757 1.00 48.16 101 VAL A O 1
ATOM 738 N N . LYS A 1 102 ? 5.972 -8.648 -12.253 1.00 45.03 102 LYS A N 1
ATOM 739 C CA . LYS A 1 102 ? 4.621 -8.940 -12.730 1.00 45.03 102 LYS A CA 1
ATOM 740 C C . LYS A 1 102 ? 3.678 -8.201 -11.794 1.00 45.03 102 LYS A C 1
ATOM 742 O O . LYS A 1 102 ? 3.509 -8.614 -10.650 1.00 45.03 102 LYS A O 1
ATOM 747 N N . ILE A 1 103 ? 3.130 -7.088 -12.274 1.00 47.44 103 ILE A N 1
ATOM 748 C CA . ILE A 1 103 ? 2.058 -6.374 -11.591 1.00 47.44 103 ILE A CA 1
ATOM 749 C C . ILE A 1 103 ? 0.937 -7.408 -11.420 1.00 47.44 103 ILE A C 1
ATOM 751 O O . ILE A 1 103 ? 0.514 -7.983 -12.433 1.00 47.44 103 ILE A O 1
ATOM 755 N N . PRO A 1 104 ? 0.523 -7.726 -10.181 1.00 51.31 104 PRO A N 1
ATOM 756 C CA . PRO A 1 104 ? -0.524 -8.709 -9.954 1.00 51.31 104 PRO A CA 1
ATOM 757 C C . PRO A 1 104 ? -1.758 -8.310 -10.770 1.00 51.31 104 PRO A C 1
ATOM 759 O O . PRO A 1 104 ? -2.239 -7.180 -10.674 1.00 51.31 104 PRO A O 1
ATOM 762 N N . LYS A 1 105 ? -2.251 -9.216 -11.620 1.00 51.44 105 LYS A N 1
ATOM 763 C CA . LYS A 1 105 ? -3.533 -9.019 -12.315 1.00 51.44 105 LYS A CA 1
ATOM 764 C C . LYS A 1 105 ? -4.663 -9.195 -11.297 1.00 51.44 105 LYS A C 1
ATOM 766 O O . LYS A 1 105 ? -4.507 -9.973 -10.362 1.00 51.44 105 LYS A O 1
ATOM 771 N N . ARG A 1 106 ? -5.818 -8.542 -11.491 1.00 50.81 106 ARG A N 1
ATOM 772 C CA . ARG A 1 106 ? -6.966 -8.582 -10.551 1.00 50.81 106 ARG A CA 1
ATOM 773 C C . ARG A 1 106 ? -7.334 -9.985 -10.059 1.00 50.81 106 ARG A C 1
ATOM 775 O O . ARG A 1 106 ? -7.568 -10.183 -8.875 1.00 50.81 106 ARG A O 1
ATOM 782 N N . ALA A 1 107 ? -7.279 -10.973 -10.954 1.00 52.41 107 ALA A N 1
ATOM 783 C CA . ALA A 1 107 ? -7.551 -12.382 -10.656 1.00 52.41 107 ALA A CA 1
ATOM 784 C C . ALA A 1 107 ? -6.581 -13.026 -9.637 1.00 52.41 107 ALA A C 1
ATOM 786 O O . ALA A 1 107 ? -6.803 -14.153 -9.198 1.00 52.41 107 ALA A O 1
ATOM 787 N N . GLU A 1 108 ? -5.483 -12.357 -9.281 1.00 56.31 108 GLU A N 1
ATOM 788 C CA . GLU A 1 108 ? -4.489 -12.814 -8.306 1.00 56.31 108 GLU A CA 1
ATOM 789 C C . GLU A 1 108 ? -4.554 -12.060 -6.973 1.00 56.31 108 GLU A C 1
ATOM 791 O O . GLU A 1 108 ? -3.945 -12.523 -6.008 1.00 56.31 108 GLU A O 1
ATOM 796 N N . LEU A 1 109 ? -5.295 -10.944 -6.897 1.00 58.09 109 LEU A N 1
ATOM 797 C CA . LEU A 1 109 ? -5.443 -10.165 -5.664 1.00 58.09 109 LEU A CA 1
ATOM 798 C C . LEU A 1 109 ? -6.103 -11.024 -4.585 1.00 58.09 109 LEU A C 1
ATOM 800 O O . LEU A 1 109 ? -5.524 -11.207 -3.520 1.00 58.09 109 LEU A O 1
ATOM 804 N N . ASN A 1 110 ? -7.221 -11.673 -4.919 1.00 61.06 110 ASN A N 1
ATOM 805 C CA . ASN A 1 110 ? -8.045 -12.455 -3.991 1.00 61.06 110 ASN A CA 1
ATOM 806 C C . ASN A 1 110 ? -7.460 -13.844 -3.617 1.00 61.06 110 ASN A C 1
ATOM 808 O O . ASN A 1 110 ? -8.105 -14.648 -2.948 1.00 61.06 110 ASN A O 1
ATOM 812 N N . LYS A 1 111 ? -6.239 -14.179 -4.067 1.00 61.50 111 LYS A N 1
ATOM 813 C CA . LYS A 1 111 ? -5.632 -15.500 -3.828 1.00 61.50 111 LYS A CA 1
ATOM 814 C C . LYS A 1 111 ? -4.850 -15.547 -2.510 1.0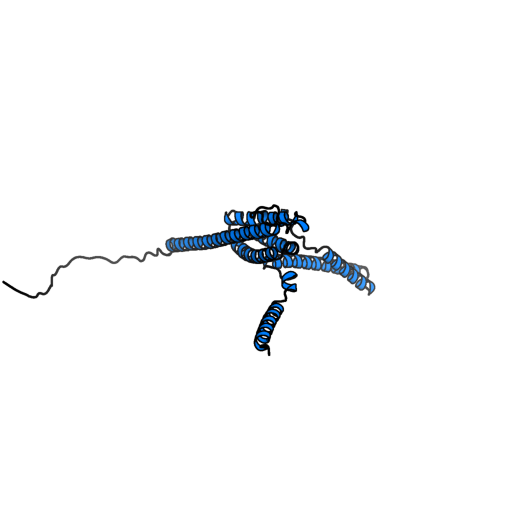0 61.50 111 LYS A C 1
ATOM 816 O O . LYS A 1 111 ? -3.929 -14.761 -2.293 1.00 61.50 111 LYS A O 1
ATOM 821 N N . GLY A 1 112 ? -5.111 -16.566 -1.691 1.00 65.31 112 GLY A N 1
ATOM 822 C CA . GLY A 1 112 ? -4.358 -16.858 -0.463 1.00 65.31 112 GLY A CA 1
ATOM 823 C C . GLY A 1 112 ? -4.928 -16.194 0.798 1.00 65.31 112 GLY A C 1
ATOM 824 O O . GLY A 1 112 ? -6.106 -15.843 0.852 1.00 65.31 112 GLY A O 1
ATOM 825 N N . ASN A 1 113 ? -4.089 -16.061 1.830 1.00 72.44 113 ASN A N 1
ATOM 826 C CA . ASN A 1 113 ? -4.457 -15.431 3.105 1.00 72.44 113 ASN A CA 1
ATOM 827 C C . ASN A 1 113 ? -4.768 -13.932 2.898 1.00 72.44 113 ASN A C 1
ATOM 829 O O . ASN A 1 113 ? -4.082 -13.265 2.118 1.00 72.44 113 ASN A O 1
ATOM 833 N N . VAL A 1 114 ? -5.772 -13.399 3.604 1.00 74.19 114 VAL A N 1
ATOM 834 C CA . VAL A 1 114 ? -6.183 -11.983 3.550 1.00 74.19 114 VAL A CA 1
ATOM 835 C C . VAL A 1 114 ? -5.014 -11.016 3.786 1.00 74.19 114 VAL A C 1
ATOM 837 O O . VAL A 1 114 ? -4.923 -10.009 3.091 1.00 74.19 114 VAL A O 1
ATOM 840 N N . GLN A 1 115 ? -4.054 -11.341 4.658 1.00 77.62 115 GLN A N 1
ATOM 841 C CA . GLN A 1 115 ? -2.838 -10.535 4.856 1.00 77.62 115 GLN A CA 1
ATOM 842 C C . GLN A 1 115 ? -2.029 -10.387 3.555 1.00 77.62 115 GLN A C 1
ATOM 844 O O . GLN A 1 115 ? -1.572 -9.302 3.196 1.00 77.62 115 GLN A O 1
ATOM 849 N N . GLN A 1 116 ? -1.865 -11.484 2.810 1.00 76.50 116 GLN A N 1
ATOM 850 C CA . GLN A 1 116 ? -1.143 -11.467 1.538 1.00 76.50 116 GLN A CA 1
ATOM 851 C C . GLN A 1 116 ? -1.942 -10.755 0.443 1.00 76.50 116 GLN A C 1
ATOM 853 O O . GLN A 1 116 ? -1.342 -10.116 -0.418 1.00 76.50 116 GLN A O 1
ATOM 858 N N . MET A 1 117 ? -3.274 -10.865 0.463 1.00 79.31 117 MET A N 1
ATOM 859 C CA . MET A 1 117 ? -4.163 -10.119 -0.432 1.00 79.31 117 MET A CA 1
ATOM 860 C C . MET A 1 117 ? -4.008 -8.612 -0.207 1.00 79.31 117 MET A C 1
ATOM 862 O O . MET A 1 117 ? -3.781 -7.895 -1.175 1.00 79.31 117 MET A O 1
ATOM 866 N N . VAL A 1 118 ? -4.023 -8.146 1.047 1.00 76.88 118 VAL A N 1
ATOM 867 C CA . VAL A 1 118 ? -3.842 -6.724 1.382 1.00 76.88 118 VAL A CA 1
ATOM 868 C C . VAL A 1 118 ? -2.513 -6.189 0.838 1.00 76.88 118 VAL A C 1
ATOM 870 O O . VAL A 1 118 ? -2.505 -5.184 0.130 1.00 76.88 118 VAL A O 1
ATOM 873 N N . GLY A 1 119 ? -1.405 -6.909 1.048 1.00 75.44 119 GLY A N 1
ATOM 874 C CA . GLY A 1 119 ? -0.102 -6.506 0.502 1.00 75.44 119 GLY A CA 1
ATOM 875 C C . GLY A 1 119 ? -0.037 -6.514 -1.035 1.00 75.44 119 GLY A C 1
ATOM 876 O O . GLY A 1 119 ? 0.644 -5.683 -1.637 1.00 75.44 119 GLY A O 1
ATOM 877 N N . ARG A 1 120 ? -0.758 -7.424 -1.710 1.00 75.44 120 ARG A N 1
ATOM 878 C CA . ARG A 1 120 ? -0.869 -7.407 -3.183 1.00 75.44 120 ARG A CA 1
ATOM 879 C C . ARG A 1 120 ? -1.726 -6.243 -3.676 1.00 75.44 120 ARG A C 1
ATOM 881 O O . ARG A 1 120 ? -1.379 -5.661 -4.704 1.00 75.44 120 ARG A O 1
ATOM 888 N N . THR A 1 121 ? -2.796 -5.897 -2.962 1.00 74.75 121 THR A N 1
ATOM 889 C CA . THR A 1 121 ? -3.632 -4.740 -3.296 1.00 74.75 121 THR A CA 1
ATOM 890 C C . THR A 1 121 ? -2.874 -3.436 -3.101 1.00 74.75 121 THR A C 1
ATOM 892 O O . THR A 1 121 ? -2.981 -2.568 -3.955 1.00 74.75 121 THR A O 1
ATOM 895 N N . GLU A 1 122 ? -2.046 -3.309 -2.064 1.00 77.44 122 GLU A N 1
ATOM 896 C CA . GLU A 1 122 ? -1.179 -2.139 -1.870 1.00 77.44 122 GLU A CA 1
ATOM 897 C C . GLU A 1 122 ? -0.249 -1.922 -3.079 1.00 77.44 122 GLU A C 1
ATOM 899 O O . GLU A 1 122 ? -0.168 -0.825 -3.632 1.00 77.44 122 GLU A O 1
ATOM 904 N N . LEU A 1 123 ? 0.392 -2.994 -3.561 1.00 75.12 123 LEU A N 1
ATOM 905 C CA . LEU A 1 123 ? 1.255 -2.935 -4.744 1.00 75.12 123 LEU A CA 1
ATOM 906 C C . LEU A 1 123 ? 0.474 -2.585 -6.021 1.00 75.12 123 LEU A C 1
ATOM 908 O O . LEU A 1 123 ? 0.976 -1.872 -6.891 1.00 75.12 123 LEU A O 1
ATOM 912 N N . TRP A 1 124 ? -0.747 -3.105 -6.152 1.00 79.81 124 TRP A N 1
ATOM 913 C CA . TRP A 1 124 ? -1.624 -2.781 -7.272 1.00 79.81 124 TRP A CA 1
ATOM 914 C C . TRP A 1 124 ? -2.079 -1.314 -7.227 1.00 79.81 124 TRP A C 1
ATOM 916 O O . TRP A 1 124 ? -2.017 -0.627 -8.244 1.00 79.81 124 TRP A O 1
ATOM 926 N N . LEU A 1 125 ? -2.440 -0.810 -6.046 1.00 78.62 125 LEU A N 1
ATOM 927 C CA . LEU A 1 125 ? -2.818 0.581 -5.802 1.00 78.62 125 LEU A CA 1
ATOM 928 C C . LEU A 1 125 ? -1.683 1.557 -6.135 1.00 78.62 125 LEU A C 1
ATOM 930 O O . LEU A 1 125 ? -1.917 2.571 -6.794 1.00 78.62 125 LEU A O 1
ATOM 934 N N . GLU A 1 126 ? -0.447 1.220 -5.760 1.00 76.88 126 GLU A N 1
ATOM 935 C CA . GLU A 1 126 ? 0.746 2.003 -6.104 1.00 76.88 126 GLU A CA 1
ATOM 936 C C . GLU A 1 126 ? 0.924 2.115 -7.627 1.00 76.88 126 GLU A C 1
ATOM 938 O O . GLU A 1 126 ? 1.154 3.205 -8.154 1.00 76.88 126 GLU A O 1
ATOM 943 N N . ALA A 1 127 ? 0.756 1.004 -8.351 1.00 74.44 127 ALA A N 1
ATOM 944 C CA . ALA A 1 127 ? 0.834 0.991 -9.811 1.00 74.44 127 ALA A CA 1
ATOM 945 C C . ALA A 1 127 ? -0.307 1.782 -10.476 1.00 74.44 127 ALA A C 1
ATOM 947 O O . ALA A 1 127 ? -0.168 2.232 -11.615 1.00 74.44 127 ALA A O 1
ATOM 948 N N . GLN A 1 128 ? -1.430 1.950 -9.775 1.00 77.88 128 GLN A N 1
ATOM 949 C CA . GLN A 1 128 ? -2.645 2.548 -10.312 1.00 77.88 128 GLN A CA 1
ATOM 950 C C . GLN A 1 128 ? -2.748 4.063 -10.084 1.00 77.88 128 GLN A C 1
ATOM 952 O O . GLN A 1 128 ? -3.436 4.758 -10.838 1.00 77.88 128 GLN A O 1
ATOM 957 N N . ARG A 1 129 ? -1.990 4.582 -9.113 1.00 78.94 129 ARG A N 1
ATOM 958 C CA . ARG A 1 129 ? -1.882 5.997 -8.736 1.00 78.94 129 ARG A CA 1
ATOM 959 C C . ARG A 1 129 ? -1.703 7.000 -9.892 1.00 78.94 129 ARG A C 1
ATOM 961 O O . ARG A 1 129 ? -2.396 8.012 -9.869 1.00 78.94 129 ARG A O 1
ATOM 968 N N . PRO A 1 130 ? -0.836 6.782 -10.906 1.00 74.75 130 PRO A N 1
ATOM 969 C CA . PRO A 1 130 ? -0.621 7.777 -11.963 1.00 74.75 130 PRO A CA 1
ATOM 970 C C . PRO A 1 130 ? -1.821 7.968 -12.900 1.00 74.75 130 PRO A C 1
ATOM 972 O O . PRO A 1 130 ? -1.864 8.951 -13.629 1.00 74.75 130 PRO A O 1
ATOM 975 N N . ALA A 1 131 ? -2.790 7.049 -12.902 1.00 73.81 131 ALA A N 1
ATOM 976 C CA . ALA A 1 131 ? -3.989 7.159 -13.733 1.00 73.81 131 ALA A CA 1
ATOM 977 C C . ALA A 1 131 ? -5.185 7.788 -12.993 1.00 73.81 131 ALA A C 1
ATOM 979 O O . ALA A 1 131 ? -6.284 7.831 -13.549 1.00 73.81 131 ALA A O 1
ATOM 980 N N . LEU A 1 132 ? -4.992 8.216 -11.741 1.00 79.12 132 LEU A N 1
ATOM 981 C CA . LEU A 1 132 ? -6.028 8.781 -10.882 1.00 79.12 132 LEU A CA 1
ATOM 982 C C . LEU A 1 132 ? -5.880 10.309 -10.761 1.00 79.12 132 LEU A C 1
ATOM 984 O O . LEU A 1 132 ? -4.758 10.818 -10.774 1.00 79.12 132 LEU A O 1
ATOM 988 N N . PRO A 1 133 ? -6.991 11.054 -10.611 1.00 81.25 133 PRO A N 1
ATOM 989 C CA . PRO A 1 133 ? -6.953 12.484 -10.318 1.00 81.25 133 PRO A CA 1
ATOM 990 C C . PRO A 1 133 ? -6.362 12.729 -8.922 1.00 81.25 133 PRO A C 1
ATOM 992 O O . PRO A 1 133 ? -6.500 11.884 -8.037 1.00 81.25 133 PRO A O 1
ATOM 995 N N . ALA A 1 134 ? -5.739 13.894 -8.707 1.00 79.44 134 ALA A N 1
ATOM 996 C CA . ALA A 1 134 ? -4.976 14.184 -7.485 1.00 79.44 134 ALA A CA 1
ATOM 997 C C . ALA A 1 134 ? -5.719 13.859 -6.164 1.00 79.44 134 ALA A C 1
ATOM 999 O O . ALA A 1 134 ? -5.147 13.127 -5.360 1.00 79.44 134 ALA A O 1
ATOM 1000 N N . PRO A 1 135 ? -7.002 14.238 -5.963 1.00 78.19 135 PRO A N 1
ATOM 1001 C CA . PRO A 1 135 ? -7.719 13.908 -4.724 1.00 78.19 135 PRO A CA 1
ATOM 1002 C C . PRO A 1 135 ? -7.895 12.399 -4.491 1.00 78.19 135 PRO A C 1
ATOM 1004 O O . PRO A 1 135 ? -7.817 11.920 -3.364 1.00 78.19 135 PRO A O 1
ATOM 1007 N N . ALA A 1 136 ? -8.110 11.622 -5.557 1.00 78.81 136 ALA A N 1
ATOM 1008 C CA . ALA A 1 136 ? -8.232 10.169 -5.457 1.00 78.81 136 ALA A CA 1
ATOM 1009 C C . ALA A 1 136 ? -6.867 9.504 -5.218 1.00 78.81 136 ALA A C 1
ATOM 1011 O O . ALA A 1 136 ? -6.780 8.514 -4.496 1.00 78.81 136 ALA A O 1
ATOM 1012 N N . ALA A 1 137 ? -5.795 10.050 -5.799 1.00 80.06 137 ALA A N 1
ATOM 1013 C CA . ALA A 1 137 ? -4.434 9.565 -5.582 1.00 80.06 137 ALA A CA 1
ATOM 1014 C C . ALA A 1 137 ? -3.977 9.739 -4.121 1.00 80.06 137 ALA A C 1
ATOM 1016 O O . ALA A 1 137 ? -3.313 8.848 -3.579 1.00 80.06 137 ALA A O 1
ATOM 1017 N N . ASP A 1 138 ? -4.368 10.841 -3.479 1.00 80.94 138 ASP A N 1
ATOM 1018 C CA . ASP A 1 138 ? -4.103 11.081 -2.058 1.00 80.94 138 ASP A CA 1
ATOM 1019 C C . ASP A 1 138 ? -4.861 10.066 -1.185 1.00 80.94 138 ASP A C 1
ATOM 1021 O O . ASP A 1 138 ? -4.249 9.386 -0.361 1.00 80.94 138 ASP A O 1
ATOM 1025 N N . LEU A 1 139 ? -6.151 9.828 -1.464 1.00 81.62 139 LEU A N 1
ATOM 1026 C CA . LEU A 1 139 ? -6.953 8.811 -0.765 1.00 81.62 139 LEU A CA 1
ATOM 1027 C C . LEU A 1 139 ? -6.373 7.395 -0.883 1.00 81.62 139 LEU A C 1
ATOM 1029 O O . LEU A 1 139 ? -6.363 6.651 0.097 1.00 81.62 139 LEU A O 1
ATOM 1033 N N . VAL A 1 140 ? -5.875 7.004 -2.062 1.00 81.38 140 VAL A N 1
ATOM 1034 C CA . VAL A 1 140 ? -5.180 5.714 -2.241 1.00 81.38 140 VAL A CA 1
ATOM 1035 C C . VAL A 1 140 ? -3.947 5.618 -1.352 1.00 81.38 140 VAL A C 1
ATOM 1037 O O . VAL A 1 140 ? -3.676 4.556 -0.794 1.00 81.38 140 VAL A O 1
ATOM 1040 N N . THR A 1 141 ? -3.195 6.710 -1.235 1.00 79.31 141 THR A N 1
ATOM 1041 C CA . THR A 1 141 ? -1.966 6.748 -0.439 1.00 79.31 141 THR A CA 1
ATOM 1042 C C . THR A 1 141 ? -2.285 6.564 1.043 1.00 79.31 141 THR A C 1
ATOM 1044 O O . THR A 1 141 ? -1.692 5.699 1.689 1.00 79.31 141 THR A O 1
ATOM 1047 N N . ASP A 1 142 ? -3.279 7.291 1.555 1.00 83.06 142 ASP A N 1
ATOM 1048 C CA . ASP A 1 142 ? -3.733 7.171 2.945 1.00 83.06 142 ASP A CA 1
ATOM 1049 C C . ASP A 1 142 ? -4.287 5.773 3.248 1.00 83.06 142 ASP A C 1
ATOM 1051 O O . ASP A 1 142 ? -3.958 5.168 4.273 1.00 83.06 142 ASP A O 1
ATOM 1055 N N . MET A 1 143 ? -5.088 5.219 2.331 1.00 79.44 143 MET A N 1
ATOM 1056 C CA . MET A 1 143 ? -5.596 3.852 2.453 1.00 79.44 143 MET A CA 1
ATOM 1057 C C . MET A 1 143 ? -4.468 2.822 2.426 1.00 79.44 143 MET A C 1
ATOM 1059 O O . MET A 1 143 ? -4.528 1.861 3.183 1.00 79.44 143 MET A O 1
ATOM 1063 N N . GLY A 1 144 ? -3.420 3.014 1.622 1.00 80.19 144 GLY A N 1
ATOM 1064 C CA . GLY A 1 144 ? -2.253 2.128 1.604 1.00 80.19 144 GLY A CA 1
ATOM 1065 C C . GLY A 1 144 ? -1.587 2.001 2.978 1.00 80.19 144 GLY A C 1
ATOM 1066 O O . GLY A 1 144 ? -1.296 0.891 3.418 1.00 80.19 144 GLY A O 1
ATOM 1067 N N . VAL A 1 145 ? -1.437 3.118 3.698 1.00 83.50 145 VAL A N 1
ATOM 1068 C CA . VAL A 1 145 ? -0.895 3.127 5.068 1.00 83.50 145 VAL A CA 1
ATOM 1069 C C . VAL A 1 145 ? -1.832 2.408 6.043 1.00 83.50 145 VAL A C 1
ATOM 1071 O O . VAL A 1 145 ? -1.386 1.592 6.849 1.00 83.50 145 VAL A O 1
ATOM 1074 N N . GLN A 1 146 ? -3.140 2.661 5.963 1.00 81.94 146 GLN A N 1
ATOM 1075 C CA . GLN A 1 146 ? -4.127 1.991 6.821 1.00 81.94 146 GLN A CA 1
ATOM 1076 C C . GLN A 1 146 ? -4.168 0.480 6.565 1.00 81.94 146 GLN A C 1
ATOM 1078 O O . GLN A 1 146 ? -4.211 -0.313 7.506 1.00 81.94 146 GLN A O 1
ATOM 1083 N N . LEU A 1 147 ? -4.092 0.071 5.301 1.00 82.19 147 LEU A N 1
ATOM 1084 C CA . LEU A 1 147 ? -4.064 -1.326 4.888 1.00 82.19 147 LEU A CA 1
ATOM 1085 C C . LEU A 1 147 ? -2.835 -2.069 5.432 1.00 82.19 147 LEU A C 1
ATOM 1087 O O . LEU A 1 147 ? -2.979 -3.214 5.852 1.00 82.19 147 LEU A O 1
ATOM 1091 N N . ASP A 1 148 ? -1.666 -1.431 5.515 1.00 78.12 148 ASP A N 1
ATOM 1092 C CA . ASP A 1 148 ? -0.467 -2.031 6.128 1.00 78.12 148 ASP A CA 1
ATOM 1093 C C . ASP A 1 148 ? -0.707 -2.355 7.615 1.00 78.12 148 ASP A C 1
ATOM 1095 O O . ASP A 1 148 ? -0.459 -3.474 8.076 1.00 78.12 148 ASP A O 1
ATOM 1099 N N . THR A 1 149 ? -1.309 -1.414 8.356 1.00 83.25 149 THR A N 1
ATOM 1100 C CA . THR A 1 149 ? -1.669 -1.639 9.769 1.00 83.25 149 THR A CA 1
ATOM 1101 C C . THR A 1 149 ? -2.707 -2.748 9.932 1.00 83.25 149 THR A C 1
ATOM 1103 O O . THR A 1 149 ? -2.623 -3.556 10.859 1.00 83.25 149 THR A O 1
ATOM 1106 N N . LEU A 1 150 ? -3.662 -2.826 9.006 1.00 81.00 150 LEU A N 1
ATOM 1107 C CA . LEU A 1 150 ? -4.701 -3.842 8.995 1.00 81.00 150 LEU A CA 1
ATOM 1108 C C . LEU A 1 150 ? -4.116 -5.225 8.665 1.00 81.00 150 LEU A C 1
ATOM 1110 O O . LEU A 1 150 ? -4.465 -6.209 9.311 1.00 81.00 150 LEU A O 1
ATOM 1114 N N . GLY A 1 151 ? -3.151 -5.306 7.746 1.00 78.69 151 GLY A N 1
ATOM 1115 C CA . GLY A 1 151 ? -2.416 -6.535 7.441 1.00 78.69 151 GLY A CA 1
ATOM 1116 C C . GLY A 1 151 ? -1.744 -7.159 8.670 1.00 78.69 151 GLY A C 1
ATOM 1117 O O . GLY A 1 151 ? -1.814 -8.375 8.843 1.00 78.69 151 GLY A O 1
ATOM 1118 N N . LEU A 1 152 ? -1.156 -6.343 9.552 1.00 82.44 152 LEU A N 1
ATOM 1119 C CA . LEU A 1 152 ? -0.552 -6.810 10.811 1.00 82.44 152 LEU A CA 1
ATOM 1120 C C . LEU A 1 152 ? -1.585 -7.371 11.795 1.00 82.44 152 LEU A C 1
ATOM 1122 O O . LEU A 1 152 ? -1.309 -8.328 12.515 1.00 82.44 152 LEU A O 1
ATOM 1126 N N . GLN A 1 153 ? -2.779 -6.784 11.836 1.00 80.06 153 GLN A N 1
ATOM 1127 C CA . GLN A 1 153 ? -3.847 -7.258 12.714 1.00 80.06 153 GLN A CA 1
ATOM 1128 C C . GLN A 1 153 ? -4.449 -8.563 12.201 1.00 80.06 153 GLN A C 1
ATOM 1130 O O . GLN A 1 153 ? -4.662 -9.492 12.978 1.00 80.06 153 GLN A O 1
ATOM 1135 N N . LEU A 1 154 ? -4.656 -8.671 10.885 1.00 80.31 154 LEU A N 1
ATOM 1136 C CA . LEU A 1 154 ? -5.210 -9.876 10.271 1.00 80.31 154 LEU A CA 1
ATOM 1137 C C . LEU A 1 154 ? -4.273 -11.084 10.332 1.00 80.31 154 LEU A C 1
ATOM 1139 O O . LEU A 1 154 ? -4.741 -12.204 10.157 1.00 80.31 154 LEU A O 1
ATOM 1143 N N . GLU A 1 155 ? -2.982 -10.896 10.611 1.00 79.81 155 GLU A N 1
ATOM 1144 C CA . GLU A 1 155 ? -2.048 -12.006 10.832 1.00 79.81 155 GLU A CA 1
ATOM 1145 C C . GLU A 1 155 ? -2.483 -12.914 11.991 1.00 79.81 155 GLU A C 1
ATOM 1147 O O . GLU A 1 155 ? -2.281 -14.126 11.944 1.00 79.81 155 GLU A O 1
ATOM 1152 N N . LYS A 1 156 ? -3.114 -12.334 13.018 1.00 78.25 156 LYS A N 1
ATOM 1153 C CA . LYS A 1 156 ? -3.549 -13.047 14.228 1.00 78.25 156 LYS A CA 1
ATOM 1154 C C . LYS A 1 156 ? -5.007 -13.505 14.173 1.00 78.25 156 LYS A C 1
ATOM 1156 O O . LYS A 1 156 ? -5.463 -14.176 15.094 1.00 78.25 156 LYS A O 1
ATOM 1161 N N . VAL A 1 157 ? -5.740 -13.124 13.128 1.00 77.94 157 VAL A N 1
ATOM 1162 C CA . VAL A 1 157 ? -7.186 -13.341 13.001 1.00 77.94 157 VAL A CA 1
ATOM 1163 C C . VAL A 1 157 ? -7.450 -14.539 12.092 1.00 77.94 157 VAL A C 1
ATOM 1165 O O . VAL A 1 157 ? -6.800 -14.714 11.058 1.00 77.94 157 VAL A O 1
ATOM 1168 N N . ASP A 1 158 ? -8.429 -15.366 12.465 1.00 77.56 158 ASP A N 1
ATOM 1169 C CA . ASP A 1 158 ? -8.842 -16.507 11.649 1.00 77.56 158 ASP A CA 1
ATOM 1170 C C . ASP A 1 158 ? -9.337 -16.060 10.262 1.00 77.56 158 ASP A C 1
ATOM 1172 O O . ASP A 1 158 ? -10.021 -15.046 10.106 1.00 77.56 158 ASP A O 1
ATOM 1176 N N . GLN A 1 159 ? -9.009 -16.834 9.227 1.00 78.44 159 GLN A N 1
ATOM 1177 C CA . GLN A 1 159 ? -9.350 -16.489 7.843 1.00 78.44 159 GLN A CA 1
ATOM 1178 C C . GLN A 1 159 ? -10.856 -16.526 7.553 1.00 78.44 159 GLN A C 1
ATOM 1180 O O . GLN A 1 159 ? -11.291 -15.874 6.599 1.00 78.44 159 GLN A O 1
ATOM 1185 N N . ASN A 1 160 ? -11.626 -17.265 8.358 1.00 80.94 160 ASN A N 1
ATOM 1186 C CA . ASN A 1 160 ? -13.082 -17.362 8.284 1.00 80.94 160 ASN A CA 1
ATOM 1187 C C . ASN A 1 160 ? -13.784 -16.318 9.167 1.00 80.94 160 ASN A C 1
ATOM 1189 O O . ASN A 1 160 ? -15.012 -16.293 9.256 1.00 80.94 160 ASN A O 1
ATOM 1193 N N . HIS A 1 161 ? -13.028 -15.447 9.843 1.00 82.88 161 HIS A N 1
ATOM 1194 C CA . HIS A 1 161 ? -13.608 -14.400 10.669 1.00 82.88 161 HIS A CA 1
ATOM 1195 C C . HIS A 1 161 ? -14.419 -13.414 9.798 1.00 82.88 161 HIS A C 1
ATOM 1197 O O . HIS A 1 161 ? -13.930 -12.984 8.745 1.00 82.88 161 HIS A O 1
ATOM 1203 N N . PRO A 1 162 ? -15.620 -12.969 10.221 1.00 85.56 162 PRO A N 1
ATOM 1204 C CA . PRO A 1 162 ? -16.458 -12.053 9.435 1.00 85.56 162 PRO A CA 1
ATOM 1205 C C . PRO A 1 162 ? -15.732 -10.774 8.989 1.00 85.56 162 PRO A C 1
ATOM 1207 O O . PRO A 1 162 ? -15.869 -10.333 7.847 1.00 85.56 162 PRO A O 1
ATOM 1210 N N . ALA A 1 163 ? -14.890 -10.210 9.860 1.00 82.62 163 ALA A N 1
ATOM 1211 C CA . ALA A 1 163 ? -14.058 -9.050 9.534 1.00 82.62 163 ALA A CA 1
ATOM 1212 C C . ALA A 1 163 ? -13.051 -9.332 8.400 1.00 82.62 163 ALA A C 1
ATOM 1214 O O . ALA A 1 163 ? -12.863 -8.491 7.524 1.00 82.62 163 ALA A O 1
ATOM 1215 N N . ALA A 1 164 ? -12.449 -10.526 8.364 1.00 83.88 164 ALA A N 1
ATOM 1216 C CA . ALA A 1 164 ? -11.505 -10.922 7.319 1.00 83.88 164 ALA A CA 1
ATOM 1217 C C . ALA A 1 164 ? -12.207 -11.073 5.956 1.00 83.88 164 ALA A C 1
ATOM 1219 O O . ALA A 1 164 ? -11.682 -10.632 4.931 1.00 83.88 164 ALA A O 1
ATOM 1220 N N . HIS A 1 165 ? -13.432 -11.612 5.939 1.00 86.44 165 HIS A N 1
ATOM 1221 C CA . HIS A 1 165 ? -14.272 -11.653 4.737 1.00 86.44 165 HIS A CA 1
ATOM 1222 C C . HIS A 1 165 ? -14.643 -10.258 4.229 1.00 86.44 165 HIS A C 1
ATOM 1224 O O . HIS A 1 165 ? -14.598 -10.008 3.025 1.00 86.44 165 HIS A O 1
ATOM 1230 N N . LYS A 1 166 ? -14.968 -9.333 5.134 1.00 85.69 166 LYS A N 1
ATOM 1231 C CA . LYS A 1 166 ? -15.333 -7.963 4.765 1.00 85.69 166 LYS A CA 1
ATOM 1232 C C . LYS A 1 166 ? -14.155 -7.190 4.174 1.00 85.69 166 LYS A C 1
ATOM 1234 O O . LYS A 1 166 ? -14.310 -6.555 3.138 1.00 85.69 166 LYS A O 1
ATOM 1239 N N . VAL A 1 167 ? -12.965 -7.322 4.763 1.00 86.06 167 VAL A N 1
ATOM 1240 C CA . VAL A 1 167 ? -11.718 -6.771 4.200 1.00 86.06 167 VAL A CA 1
ATOM 1241 C C . VAL A 1 167 ? -11.452 -7.350 2.815 1.00 86.06 167 VAL A C 1
ATOM 1243 O O . VAL A 1 167 ? -11.118 -6.607 1.896 1.00 86.06 167 VAL A O 1
ATOM 1246 N N . ARG A 1 168 ? -11.631 -8.667 2.644 1.00 85.56 168 ARG A N 1
ATOM 1247 C CA . ARG A 1 168 ? -11.479 -9.337 1.348 1.00 85.56 168 ARG A CA 1
ATOM 1248 C C . ARG A 1 168 ? -12.375 -8.737 0.274 1.00 85.56 168 ARG A C 1
ATOM 1250 O O . ARG A 1 168 ? -11.885 -8.441 -0.811 1.00 85.56 168 ARG A O 1
ATOM 1257 N N . LYS A 1 169 ? -13.641 -8.497 0.600 1.00 86.69 169 LYS A N 1
ATOM 1258 C CA . LYS A 1 169 ? -14.588 -7.862 -0.313 1.00 86.69 169 LYS A CA 1
ATOM 1259 C C . LYS A 1 169 ? -14.191 -6.416 -0.641 1.00 86.69 169 LYS A C 1
ATOM 1261 O O . LYS A 1 169 ? -13.978 -6.086 -1.801 1.00 86.69 169 LYS A O 1
ATOM 1266 N N . LEU A 1 170 ? -13.972 -5.586 0.380 1.00 87.06 170 LEU A N 1
ATOM 1267 C CA . LEU A 1 170 ? -13.669 -4.160 0.201 1.00 87.06 170 LEU A CA 1
ATOM 1268 C C . LEU A 1 170 ? -12.379 -3.923 -0.596 1.00 87.06 170 LEU A C 1
ATOM 1270 O O . LEU A 1 170 ? -12.329 -3.079 -1.484 1.00 87.06 170 LEU A O 1
ATOM 1274 N N . VAL A 1 171 ? -11.321 -4.667 -0.271 1.00 83.25 171 VAL A N 1
ATOM 1275 C CA . VAL A 1 171 ? -9.958 -4.428 -0.773 1.00 83.25 171 VAL A CA 1
ATOM 1276 C C . VAL A 1 171 ? -9.644 -5.289 -1.999 1.00 83.25 171 VAL A C 1
ATOM 1278 O O . VAL A 1 171 ? -8.834 -4.905 -2.842 1.00 83.25 171 VAL A O 1
ATOM 1281 N N . GLY A 1 172 ? -10.249 -6.471 -2.100 1.00 79.94 172 GLY A N 1
ATOM 1282 C CA . GLY A 1 172 ? -10.022 -7.409 -3.197 1.00 79.94 172 GLY A CA 1
ATOM 1283 C C . GLY A 1 172 ? -10.987 -7.246 -4.370 1.00 79.94 172 GLY A C 1
ATOM 1284 O O . GLY A 1 172 ? -10.613 -7.600 -5.489 1.00 79.94 172 GLY A O 1
ATOM 1285 N N . GLU A 1 173 ? -12.191 -6.720 -4.134 1.00 84.56 173 GLU A N 1
ATOM 1286 C CA . GLU A 1 173 ? -13.270 -6.661 -5.128 1.00 84.56 173 GLU A CA 1
ATOM 1287 C C . GLU A 1 173 ? -13.739 -5.219 -5.343 1.00 84.56 173 GLU A C 1
ATOM 1289 O O . GLU A 1 173 ? -13.467 -4.654 -6.403 1.00 84.56 173 GLU A O 1
ATOM 1294 N N . ASP A 1 174 ? -14.334 -4.598 -4.320 1.00 87.69 174 ASP A N 1
ATOM 1295 C CA . ASP A 1 174 ? -15.041 -3.317 -4.453 1.00 87.69 174 ASP A CA 1
ATOM 1296 C C . ASP A 1 174 ? -14.098 -2.172 -4.871 1.00 87.69 174 ASP A C 1
ATOM 1298 O O . ASP A 1 174 ? -14.375 -1.414 -5.806 1.00 87.69 174 ASP A O 1
ATOM 1302 N N . LEU A 1 175 ? -12.947 -2.045 -4.200 1.00 86.56 175 LEU A N 1
ATOM 1303 C CA . LEU A 1 175 ? -11.981 -0.980 -4.474 1.00 86.56 175 LEU A CA 1
ATOM 1304 C C . LEU A 1 175 ? -11.354 -1.111 -5.876 1.00 86.56 175 LEU A C 1
ATOM 1306 O O . LEU A 1 175 ? -11.361 -0.116 -6.613 1.00 86.56 175 LEU A O 1
ATOM 1310 N N . PRO A 1 176 ? -10.837 -2.288 -6.292 1.00 82.81 176 PRO A N 1
ATOM 1311 C CA . PRO A 1 176 ? -10.362 -2.470 -7.657 1.00 82.81 176 PRO A CA 1
ATOM 1312 C C . PRO A 1 176 ? -11.446 -2.227 -8.710 1.00 82.81 176 PRO A C 1
ATOM 1314 O O . PRO A 1 176 ? -11.212 -1.490 -9.666 1.00 82.81 176 PRO A O 1
ATOM 1317 N N . GLU A 1 177 ? -12.643 -2.792 -8.526 1.00 85.38 177 GLU A N 1
ATOM 1318 C CA . GLU A 1 177 ? -13.759 -2.637 -9.464 1.00 85.38 177 GLU A CA 1
ATOM 1319 C C . GLU A 1 177 ? -14.117 -1.166 -9.692 1.00 85.38 177 GLU A C 1
ATOM 1321 O O . GLU A 1 177 ? -14.252 -0.735 -10.838 1.00 85.38 177 GLU A O 1
ATOM 1326 N N . MET A 1 178 ? -14.179 -0.370 -8.625 1.00 86.00 178 MET A N 1
ATOM 1327 C CA . MET A 1 178 ? -14.524 1.045 -8.719 1.00 86.00 178 MET A CA 1
ATOM 1328 C C . MET A 1 178 ? -13.471 1.874 -9.464 1.00 86.00 178 MET A C 1
ATOM 1330 O O . MET A 1 178 ? -13.811 2.680 -10.336 1.00 86.00 178 MET A O 1
ATOM 1334 N N . ILE A 1 179 ? -12.186 1.670 -9.158 1.00 85.19 179 ILE A N 1
ATOM 1335 C CA . ILE A 1 179 ? -11.092 2.356 -9.861 1.00 85.19 179 ILE A CA 1
ATOM 1336 C C . ILE A 1 179 ? -11.118 2.001 -11.346 1.00 85.19 179 ILE A C 1
ATOM 1338 O O . ILE A 1 179 ? -10.911 2.850 -12.212 1.00 85.19 179 ILE A O 1
ATOM 1342 N N . ASP A 1 180 ? -11.398 0.748 -11.662 1.00 84.75 180 ASP A N 1
ATOM 1343 C CA . ASP A 1 180 ? -11.439 0.294 -13.036 1.00 84.75 180 ASP A CA 1
ATOM 1344 C C . ASP A 1 180 ? -12.678 0.758 -13.803 1.00 84.75 180 ASP A C 1
ATOM 1346 O O . ASP A 1 180 ? -12.561 1.106 -14.982 1.00 84.75 180 ASP A O 1
ATOM 1350 N N . GLY A 1 181 ? -13.823 0.866 -13.128 1.00 84.62 181 GLY A N 1
ATOM 1351 C CA . GLY A 1 181 ? -15.003 1.551 -13.642 1.00 84.62 181 GLY A CA 1
ATOM 1352 C C . GLY A 1 181 ? -14.671 2.986 -14.045 1.00 84.62 181 GLY A C 1
ATOM 1353 O O . GLY A 1 181 ? -14.940 3.381 -15.176 1.00 84.62 181 GLY A O 1
ATOM 1354 N N . TYR A 1 182 ? -13.973 3.736 -13.189 1.00 85.75 182 TYR A N 1
ATOM 1355 C CA . TYR A 1 182 ? -13.522 5.092 -13.520 1.00 85.75 182 TYR A CA 1
ATOM 1356 C C . TYR A 1 182 ? -12.559 5.130 -14.717 1.00 85.75 182 TYR A C 1
ATOM 1358 O O . TYR A 1 182 ? -12.684 5.981 -15.598 1.00 85.75 182 TYR A O 1
ATOM 1366 N N . ARG A 1 183 ? -11.610 4.192 -14.799 1.00 83.31 183 ARG A N 1
ATOM 1367 C CA . ARG A 1 183 ? -10.642 4.142 -15.909 1.00 83.31 183 ARG A CA 1
ATOM 1368 C C . ARG A 1 183 ? -11.264 3.805 -17.253 1.00 83.31 183 ARG A C 1
ATOM 1370 O O . ARG A 1 183 ? -10.715 4.222 -18.270 1.00 83.31 183 ARG A O 1
ATOM 1377 N N . SER A 1 184 ? -12.364 3.054 -17.258 1.00 83.75 184 SER A N 1
ATOM 1378 C CA . SER A 1 184 ? -13.101 2.737 -18.482 1.00 83.75 184 SER A CA 1
ATOM 1379 C C . SER A 1 184 ? -13.720 3.980 -19.137 1.00 83.75 184 SER A C 1
ATOM 1381 O O . SER A 1 184 ? -13.993 3.972 -20.335 1.00 83.75 184 SER A O 1
ATOM 1383 N N . ILE A 1 185 ? -13.877 5.068 -18.374 1.00 83.44 185 ILE A N 1
ATOM 1384 C CA . ILE A 1 185 ? -14.419 6.339 -18.854 1.00 83.44 185 ILE A CA 1
ATOM 1385 C C . ILE A 1 185 ? -13.325 7.103 -19.623 1.00 83.44 185 ILE A C 1
ATOM 1387 O O . ILE A 1 185 ? -12.225 7.298 -19.079 1.00 83.44 185 ILE A O 1
ATOM 1391 N N . PRO A 1 186 ? -13.600 7.575 -20.856 1.00 82.06 186 PRO A N 1
ATOM 1392 C CA . PRO A 1 186 ? -12.695 8.442 -21.611 1.00 82.06 186 PRO A CA 1
ATOM 1393 C C . PRO A 1 186 ? -12.330 9.714 -20.838 1.00 82.06 186 PRO A C 1
ATOM 1395 O O . PRO A 1 186 ? -13.175 10.288 -20.158 1.00 82.06 186 PRO A O 1
ATOM 1398 N N . GLU A 1 187 ? -11.083 10.180 -20.959 1.00 77.12 187 GLU A N 1
ATOM 1399 C CA . GLU A 1 187 ? -10.557 11.309 -20.171 1.00 77.12 187 GLU A CA 1
ATOM 1400 C C . GLU A 1 187 ? -11.387 12.590 -20.314 1.00 77.12 187 GLU A C 1
ATOM 1402 O O . GLU A 1 187 ? -11.670 13.253 -19.317 1.00 77.12 187 GLU A O 1
ATOM 1407 N N . THR A 1 188 ? -11.858 12.874 -21.529 1.00 79.25 188 THR A N 1
ATOM 1408 C CA . THR A 1 188 ? -12.691 14.043 -21.840 1.00 79.25 188 THR A CA 1
ATOM 1409 C C . THR A 1 188 ? -13.989 14.080 -21.033 1.00 79.25 188 THR A C 1
ATOM 1411 O O . THR A 1 188 ? -14.451 15.155 -20.678 1.00 79.25 188 THR A O 1
ATOM 1414 N N . MET A 1 189 ? -14.534 12.920 -20.656 1.00 80.31 189 MET A N 1
ATOM 1415 C CA . MET A 1 189 ? -15.817 12.804 -19.954 1.00 80.31 189 MET A CA 1
ATOM 1416 C C . MET A 1 189 ? -15.675 12.683 -18.429 1.00 80.31 189 MET A C 1
ATOM 1418 O O . MET A 1 189 ? -16.672 12.656 -17.712 1.00 80.31 189 MET A O 1
ATOM 1422 N N . ARG A 1 190 ? -14.453 12.601 -17.880 1.00 80.81 190 ARG A N 1
ATOM 1423 C CA . ARG A 1 190 ? -14.240 12.347 -16.435 1.00 80.81 190 ARG A CA 1
ATOM 1424 C C . ARG A 1 190 ? -14.586 13.531 -15.535 1.00 80.81 190 ARG A C 1
ATOM 1426 O O . ARG A 1 190 ? -14.802 13.340 -14.332 1.00 80.81 190 ARG A O 1
ATOM 1433 N N . TYR A 1 191 ? -14.607 14.731 -16.101 1.00 79.31 191 TYR A N 1
ATOM 1434 C CA . TYR A 1 191 ? -14.840 15.987 -15.385 1.00 79.31 191 TYR A CA 1
ATOM 1435 C C . TYR A 1 191 ? -16.192 16.617 -15.719 1.00 79.31 191 TYR A C 1
ATOM 1437 O O . TYR A 1 191 ? -16.640 17.510 -15.002 1.00 79.31 191 TYR A O 1
ATOM 1445 N N . GLU A 1 192 ? -16.862 16.128 -16.760 1.00 76.38 192 GLU A N 1
ATOM 1446 C CA . GLU A 1 192 ? -18.163 16.633 -17.177 1.00 76.38 192 GLU A CA 1
ATOM 1447 C C . GLU A 1 192 ? -19.250 16.198 -16.183 1.00 76.38 192 GLU A C 1
ATOM 1449 O O . GLU A 1 192 ? -19.327 15.038 -15.765 1.00 76.38 192 GLU A O 1
ATOM 1454 N N . GLN A 1 193 ? -20.090 17.149 -15.771 1.00 71.94 193 GLN A N 1
ATOM 1455 C CA . GLN A 1 193 ? -21.316 16.844 -15.037 1.00 71.94 193 GLN A CA 1
ATOM 1456 C C . GLN A 1 193 ? -22.368 16.371 -16.033 1.00 71.94 193 GLN A C 1
ATOM 1458 O O . GLN A 1 193 ? -22.731 17.078 -16.972 1.00 71.94 193 GLN A O 1
ATOM 1463 N N . GLN A 1 194 ? -22.834 15.143 -15.843 1.00 60.56 194 GLN A N 1
ATOM 1464 C CA . GLN A 1 194 ? -23.705 14.473 -16.798 1.00 60.56 194 GLN A CA 1
ATOM 1465 C C . GLN A 1 194 ? -25.182 14.750 -16.475 1.00 60.56 194 GLN A C 1
ATOM 1467 O O . GLN A 1 194 ? -25.836 13.948 -15.827 1.00 60.56 194 GLN A O 1
ATOM 1472 N N . GLY A 1 195 ? -25.715 15.885 -16.932 1.00 54.22 195 GLY A N 1
ATOM 1473 C CA . GLY A 1 195 ? -27.141 16.230 -16.810 1.00 54.22 195 GLY A CA 1
ATOM 1474 C C . GLY A 1 195 ? -27.413 17.461 -15.939 1.00 54.22 195 GLY A C 1
ATOM 1475 O O . GLY A 1 195 ? -26.751 17.691 -14.934 1.00 54.22 195 GLY A O 1
ATOM 1476 N N . GLY A 1 196 ? -28.396 18.273 -16.345 1.00 50.34 196 GLY A N 1
ATOM 1477 C CA . GLY A 1 196 ? -28.721 19.590 -15.771 1.00 50.34 196 GLY A CA 1
ATOM 1478 C C . GLY A 1 196 ? -29.434 19.587 -14.412 1.00 50.34 196 GLY A C 1
ATOM 1479 O O . GLY A 1 196 ? -30.125 20.549 -14.091 1.00 50.34 196 GLY A O 1
ATOM 1480 N N . SER A 1 197 ? -29.302 18.522 -13.622 1.00 51.66 197 SER A N 1
ATOM 1481 C CA . SER A 1 197 ? -29.845 18.430 -12.263 1.00 51.66 197 SER A CA 1
ATOM 1482 C C . SER A 1 197 ? -28.723 18.532 -11.233 1.00 51.66 197 SER A C 1
ATOM 1484 O O . SER A 1 197 ? -27.690 17.884 -11.376 1.00 51.66 197 SER A O 1
ATOM 1486 N N . SER A 1 198 ? -28.952 19.283 -10.153 1.00 54.47 198 SER A N 1
ATOM 1487 C CA . SER A 1 198 ? -27.995 19.535 -9.059 1.00 54.47 198 SER A CA 1
ATOM 1488 C C . SER A 1 198 ? -27.493 18.286 -8.313 1.00 54.47 198 SER A C 1
ATOM 1490 O O . SER A 1 198 ? -26.642 18.410 -7.439 1.00 54.47 198 SER A O 1
ATOM 1492 N N . ASP A 1 199 ? -28.013 17.099 -8.634 1.00 54.97 199 ASP A N 1
ATOM 1493 C CA . ASP A 1 199 ? -27.661 15.814 -8.017 1.00 54.97 199 ASP A CA 1
ATOM 1494 C C . ASP A 1 199 ? -26.663 14.983 -8.857 1.00 54.97 199 ASP A C 1
ATOM 1496 O O . ASP A 1 199 ? -26.229 13.900 -8.461 1.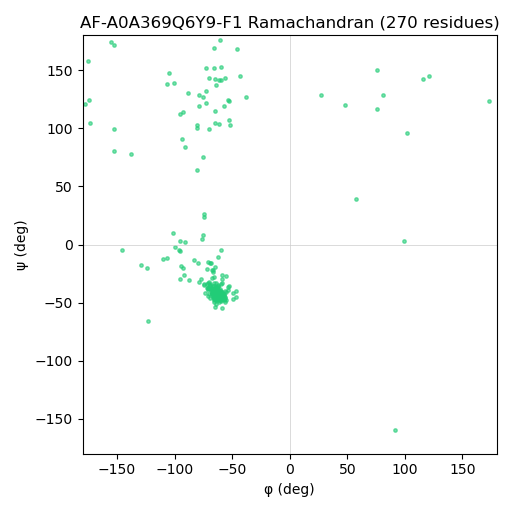00 54.97 199 ASP A O 1
ATOM 1500 N N . THR A 1 200 ? -26.253 15.458 -10.042 1.00 63.88 200 THR A N 1
ATOM 1501 C CA . THR A 1 200 ? -25.334 14.691 -10.894 1.00 63.88 200 THR A CA 1
ATOM 1502 C C . THR A 1 200 ? -23.868 15.062 -10.674 1.00 63.88 200 THR A C 1
ATOM 1504 O O . THR A 1 200 ? -23.300 15.923 -11.341 1.00 63.88 200 THR A O 1
ATOM 1507 N N . 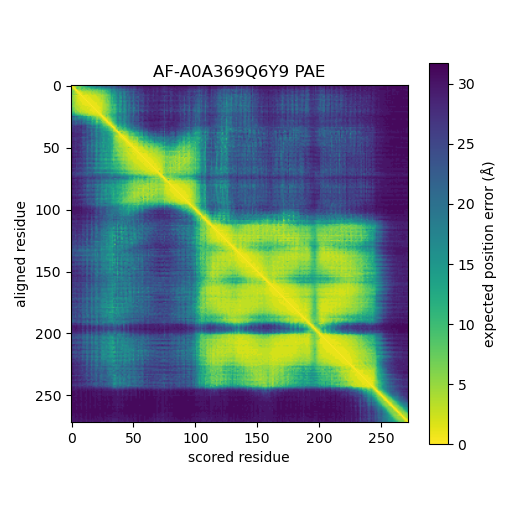LEU A 1 201 ? -23.215 14.348 -9.753 1.00 72.25 201 LEU A N 1
ATOM 1508 C CA . LEU A 1 201 ? -21.763 14.433 -9.562 1.00 72.25 201 LEU A CA 1
ATOM 1509 C C . LEU A 1 201 ? -21.000 13.992 -10.827 1.00 72.25 201 LEU A C 1
ATOM 1511 O O . LEU A 1 201 ? -21.363 13.002 -11.470 1.00 72.25 201 LEU A O 1
ATOM 1515 N N . SER A 1 202 ? -19.899 14.680 -11.145 1.00 83.44 202 SER A N 1
ATOM 1516 C CA . SER A 1 202 ? -18.961 14.233 -12.190 1.00 83.44 202 SER A CA 1
ATOM 1517 C C . SER A 1 202 ? -18.383 12.848 -11.853 1.00 83.44 202 SER A C 1
ATOM 1519 O O . SER A 1 202 ? -18.265 12.509 -10.668 1.00 83.44 202 SER A O 1
ATOM 1521 N N . PRO A 1 203 ? -17.971 12.035 -12.845 1.00 84.38 203 PRO A N 1
ATOM 1522 C CA . PRO A 1 203 ? -17.372 10.723 -12.590 1.00 84.38 203 PRO A CA 1
ATOM 1523 C C . PRO A 1 203 ? -16.183 10.763 -11.625 1.00 84.38 203 PRO A C 1
ATOM 1525 O O . PRO A 1 203 ? -16.043 9.887 -10.774 1.00 84.38 203 PRO A O 1
ATOM 1528 N N . THR A 1 204 ? -15.369 11.818 -11.701 1.00 83.94 204 THR A N 1
ATOM 1529 C CA . THR A 1 204 ? -14.272 12.055 -10.753 1.00 83.94 204 THR A CA 1
ATOM 1530 C C . THR A 1 204 ? -14.775 12.247 -9.321 1.00 83.94 204 THR A C 1
ATOM 1532 O O . THR A 1 204 ? -14.232 11.645 -8.399 1.00 83.94 204 THR A O 1
ATOM 1535 N N . HIS A 1 205 ? -15.842 13.023 -9.114 1.00 87.00 205 HIS A N 1
ATOM 1536 C CA . HIS A 1 205 ? -16.429 13.191 -7.782 1.00 87.00 205 HIS A CA 1
ATOM 1537 C C . HIS A 1 205 ? -17.080 11.903 -7.260 1.00 87.00 205 HIS A C 1
ATOM 1539 O O . HIS A 1 205 ? -16.964 11.599 -6.075 1.00 87.00 205 HIS A O 1
ATOM 1545 N N . LYS A 1 206 ? -17.739 11.125 -8.131 1.00 86.69 206 LYS A N 1
ATOM 1546 C CA . LYS A 1 206 ? -18.318 9.822 -7.761 1.00 86.69 206 LYS A CA 1
ATOM 1547 C C . LYS A 1 206 ? -17.243 8.846 -7.287 1.00 86.69 206 LYS A C 1
ATOM 1549 O O . LYS A 1 206 ? -17.448 8.180 -6.276 1.00 86.69 206 LYS A O 1
ATOM 1554 N N . LEU A 1 207 ? -16.100 8.811 -7.976 1.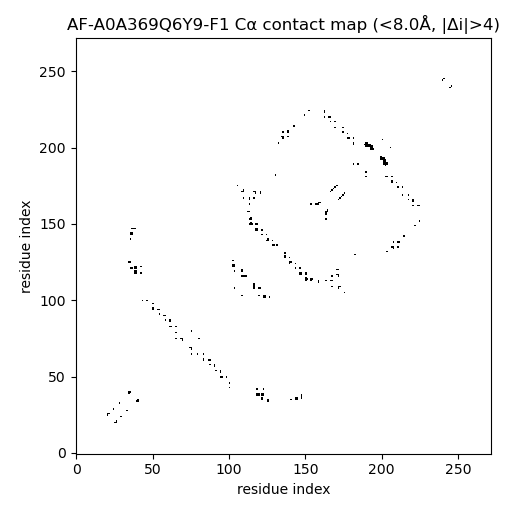00 87.19 207 LEU A N 1
ATOM 1555 C CA . LEU A 1 207 ? -14.947 8.015 -7.563 1.00 87.19 207 LEU A CA 1
ATOM 1556 C C . LEU A 1 207 ? -14.471 8.428 -6.167 1.00 87.19 207 LEU A C 1
ATOM 1558 O O . LEU A 1 207 ? -14.394 7.580 -5.286 1.00 87.19 207 LEU A O 1
ATOM 1562 N N . VAL A 1 208 ? -14.186 9.717 -5.955 1.00 88.38 208 VAL A N 1
ATOM 1563 C CA . VAL A 1 208 ? -13.690 10.224 -4.663 1.00 88.38 208 VAL A CA 1
ATOM 1564 C C . VAL A 1 208 ? -14.655 9.865 -3.530 1.00 88.38 208 VAL A C 1
ATOM 1566 O O . VAL A 1 208 ? -14.240 9.252 -2.552 1.00 88.38 208 VAL A O 1
ATOM 1569 N N . LYS A 1 209 ? -15.955 10.132 -3.706 1.00 88.81 209 LYS A N 1
ATOM 1570 C CA . LYS A 1 209 ? -16.991 9.809 -2.715 1.00 88.81 209 LYS A CA 1
ATOM 1571 C C . LYS A 1 209 ? -17.071 8.310 -2.406 1.00 88.81 209 LYS A C 1
ATOM 1573 O O . LYS A 1 209 ? -17.203 7.919 -1.250 1.00 88.81 209 LYS A O 1
ATOM 1578 N N . GLY A 1 210 ? -16.997 7.460 -3.430 1.00 86.62 210 GLY A N 1
ATOM 1579 C CA . GLY A 1 210 ? -16.985 6.011 -3.234 1.00 86.62 210 GLY A CA 1
ATOM 1580 C C . GLY A 1 210 ? -15.733 5.538 -2.490 1.00 86.62 210 GLY A C 1
ATOM 1581 O O . GLY A 1 210 ? -15.821 4.678 -1.618 1.00 86.62 210 GLY A O 1
ATOM 1582 N N . MET A 1 211 ? -14.570 6.126 -2.781 1.00 85.62 211 MET A N 1
ATOM 1583 C CA . MET A 1 211 ? -13.313 5.802 -2.096 1.00 85.62 211 MET A CA 1
ATOM 1584 C C . MET A 1 211 ? -13.326 6.229 -0.628 1.00 85.62 211 MET A C 1
ATOM 1586 O O . MET A 1 211 ? -12.820 5.494 0.217 1.00 85.62 211 MET A O 1
ATOM 1590 N N . GLU A 1 212 ? -13.934 7.372 -0.309 1.00 89.12 212 GLU A N 1
ATOM 1591 C CA . GLU A 1 212 ? -14.157 7.799 1.076 1.00 89.12 212 GLU A CA 1
ATOM 1592 C C . GLU A 1 212 ? -15.036 6.803 1.835 1.00 89.12 212 GLU A C 1
ATOM 1594 O O . GLU A 1 212 ? -14.678 6.401 2.939 1.00 89.12 212 GLU A O 1
ATOM 1599 N N . LEU A 1 213 ? -16.120 6.323 1.217 1.00 90.75 213 LEU A N 1
ATOM 1600 C CA . LEU A 1 213 ? -16.987 5.317 1.830 1.00 90.75 213 LEU A CA 1
ATOM 1601 C C . LEU A 1 213 ? -16.236 4.006 2.113 1.00 90.75 213 LEU A C 1
ATOM 1603 O O . LEU A 1 213 ? -16.371 3.442 3.198 1.00 90.75 213 LEU A O 1
ATOM 1607 N N . ILE A 1 214 ? -15.413 3.533 1.169 1.00 87.38 214 ILE A N 1
ATOM 1608 C CA . ILE A 1 214 ? -14.594 2.327 1.370 1.00 87.38 214 ILE A CA 1
ATOM 1609 C C . ILE A 1 214 ? -13.588 2.534 2.507 1.00 87.38 214 ILE A C 1
ATOM 1611 O O . ILE A 1 214 ? -13.447 1.658 3.359 1.00 87.38 214 ILE A O 1
ATOM 1615 N N . ARG A 1 215 ? -12.907 3.684 2.553 1.00 86.56 215 ARG A N 1
ATOM 1616 C CA . ARG A 1 215 ? -11.979 4.029 3.640 1.00 86.56 215 ARG A CA 1
ATOM 1617 C C . ARG A 1 215 ? -12.682 4.000 4.997 1.00 86.56 215 ARG A C 1
ATOM 1619 O O . ARG A 1 215 ? -12.163 3.421 5.950 1.00 86.56 215 ARG A O 1
ATOM 1626 N N . ASP A 1 216 ? -13.856 4.611 5.092 1.00 90.69 216 ASP A N 1
ATOM 1627 C CA . ASP A 1 216 ? -14.608 4.693 6.343 1.00 90.69 216 ASP A CA 1
ATOM 1628 C C . ASP A 1 216 ? -15.090 3.303 6.794 1.00 90.69 216 ASP A C 1
ATOM 1630 O O . ASP A 1 216 ? -15.025 2.968 7.981 1.00 90.69 216 ASP A O 1
ATOM 1634 N N . GLU A 1 217 ? -15.458 2.438 5.848 1.00 90.62 217 GLU A N 1
ATOM 1635 C CA . GLU A 1 217 ? -15.792 1.045 6.133 1.00 90.62 217 GLU A CA 1
ATOM 1636 C C . GLU A 1 217 ? -14.568 0.231 6.592 1.00 90.62 217 GLU A C 1
ATOM 1638 O O . GLU A 1 217 ? -14.654 -0.526 7.561 1.00 90.62 217 GLU A O 1
ATOM 1643 N N . ILE A 1 218 ? -13.400 0.422 5.969 1.00 86.38 218 ILE A N 1
ATOM 1644 C CA . ILE A 1 218 ? -12.133 -0.181 6.417 1.00 86.38 218 ILE A CA 1
ATOM 1645 C C . ILE A 1 218 ? -11.812 0.256 7.856 1.00 86.38 218 ILE A C 1
ATOM 1647 O O . ILE A 1 218 ? -11.446 -0.580 8.685 1.00 86.38 218 ILE A O 1
ATOM 1651 N N . ASN A 1 219 ? -12.012 1.535 8.191 1.00 88.00 219 ASN A N 1
ATOM 1652 C CA . ASN A 1 219 ? -11.823 2.058 9.548 1.00 88.00 219 ASN A CA 1
ATOM 1653 C C . ASN A 1 219 ? -12.787 1.429 10.564 1.00 88.00 219 ASN A C 1
ATOM 1655 O O . ASN A 1 219 ? -12.389 1.124 11.692 1.00 88.00 219 ASN A O 1
ATOM 1659 N N . SER A 1 220 ? -14.041 1.208 10.169 1.00 89.56 220 SER A N 1
ATOM 1660 C CA . SER A 1 220 ? -15.029 0.496 10.984 1.00 89.56 220 SER A CA 1
ATOM 1661 C C . SER A 1 220 ? -14.576 -0.936 11.274 1.00 89.56 220 SER A C 1
ATOM 1663 O O . SER A 1 220 ? -14.558 -1.360 12.432 1.00 89.56 220 SER A O 1
ATOM 1665 N N . VAL A 1 221 ? -14.114 -1.664 10.251 1.00 86.94 221 VAL A N 1
ATOM 1666 C CA . VAL A 1 221 ? -13.611 -3.035 10.417 1.00 86.94 221 VAL A CA 1
ATOM 1667 C C . VAL A 1 221 ? -12.359 -3.079 11.294 1.00 86.94 221 VAL A C 1
ATOM 1669 O O . VAL A 1 221 ? -12.266 -3.928 12.176 1.00 86.94 221 VAL A O 1
ATOM 1672 N N . ASN A 1 222 ? -11.431 -2.140 11.115 1.00 85.38 222 ASN A N 1
ATOM 1673 C CA . ASN A 1 222 ? -10.244 -2.003 11.960 1.00 85.38 222 ASN A CA 1
ATOM 1674 C C . ASN A 1 222 ? -10.625 -1.847 13.446 1.00 85.38 222 ASN A C 1
ATOM 1676 O O . ASN A 1 222 ? -10.103 -2.539 14.318 1.00 85.38 222 ASN A O 1
ATOM 1680 N N . ARG A 1 223 ? -11.616 -0.997 13.741 1.00 87.00 223 ARG A N 1
ATOM 1681 C CA . ARG A 1 223 ? -12.120 -0.815 15.108 1.00 87.00 223 ARG A CA 1
ATOM 1682 C C . ARG A 1 223 ? -12.764 -2.088 15.668 1.00 87.00 223 ARG A C 1
ATOM 1684 O O . ARG A 1 223 ? -12.559 -2.399 16.838 1.00 87.00 223 ARG A O 1
ATOM 1691 N N . GLN A 1 224 ? -13.505 -2.835 14.848 1.00 86.25 224 GLN A N 1
ATOM 1692 C CA . GLN A 1 224 ? -14.106 -4.116 15.248 1.00 86.25 224 GLN A CA 1
ATOM 1693 C C . GLN A 1 224 ? -13.042 -5.175 15.568 1.00 86.25 224 GLN A C 1
ATOM 1695 O O . GLN A 1 224 ? -13.166 -5.888 16.561 1.00 86.25 224 GLN A O 1
ATOM 1700 N N . LEU A 1 225 ? -11.979 -5.252 14.762 1.00 84.56 225 LEU A N 1
ATOM 1701 C CA . LEU A 1 225 ? -10.845 -6.152 14.997 1.00 84.56 225 LEU A CA 1
ATOM 1702 C C . LEU A 1 225 ? -10.103 -5.816 16.297 1.00 84.56 225 LEU A C 1
ATOM 1704 O O . LEU A 1 225 ? -9.761 -6.716 17.071 1.00 84.56 225 LEU A O 1
ATOM 1708 N N . ALA A 1 226 ? -9.901 -4.524 16.562 1.00 84.50 226 ALA A N 1
ATOM 1709 C CA . ALA A 1 226 ? -9.304 -4.059 17.807 1.00 84.50 226 ALA A CA 1
ATOM 1710 C C . ALA A 1 226 ? -10.169 -4.424 19.027 1.00 84.50 226 ALA A C 1
ATOM 1712 O O . ALA A 1 226 ? -9.642 -4.956 20.001 1.00 84.50 226 ALA A O 1
ATOM 1713 N N . GLN A 1 227 ? -11.489 -4.210 18.958 1.00 85.31 227 GLN A N 1
ATOM 1714 C CA . GLN A 1 227 ? -12.404 -4.549 20.053 1.00 85.31 227 GLN A CA 1
ATOM 1715 C C . GLN A 1 227 ? -12.423 -6.054 20.342 1.00 85.31 227 GLN A C 1
ATOM 1717 O O . GLN A 1 227 ? -12.250 -6.450 21.491 1.00 85.31 227 GLN A O 1
ATOM 1722 N N . GLY A 1 228 ? -12.533 -6.897 19.309 1.00 83.81 228 GLY A N 1
ATOM 1723 C CA . GLY A 1 228 ? -12.535 -8.353 19.490 1.00 83.81 228 GLY A CA 1
ATOM 1724 C C . GLY A 1 228 ? -11.258 -8.877 20.157 1.00 83.81 228 GLY A C 1
ATOM 1725 O O . GLY A 1 228 ? -11.312 -9.798 20.968 1.00 83.81 228 GLY A O 1
ATOM 1726 N N . SER A 1 229 ? -10.112 -8.244 19.887 1.00 79.88 229 SER A N 1
ATOM 1727 C CA . SER A 1 229 ? -8.837 -8.590 20.534 1.00 79.88 229 SER A CA 1
ATOM 1728 C C . SER A 1 229 ? -8.808 -8.221 22.027 1.00 79.88 229 SER A C 1
ATOM 1730 O O . SER A 1 229 ? -8.212 -8.937 22.831 1.00 79.88 229 SER A O 1
ATOM 1732 N N . ILE A 1 230 ? -9.447 -7.111 22.411 1.00 83.94 230 ILE A N 1
ATOM 1733 C CA . ILE A 1 230 ? -9.583 -6.684 23.816 1.00 83.94 230 ILE A CA 1
ATOM 1734 C C . ILE A 1 230 ? -10.550 -7.610 24.566 1.00 83.94 230 ILE A C 1
ATOM 1736 O O . ILE A 1 230 ? -10.304 -7.971 25.722 1.00 83.94 230 ILE A O 1
ATOM 1740 N N . ASP A 1 231 ? -11.627 -8.025 23.902 1.00 85.00 231 ASP A N 1
ATOM 1741 C CA . ASP A 1 231 ? -12.625 -8.926 24.472 1.00 85.00 231 ASP A CA 1
ATOM 1742 C C . ASP A 1 231 ? -12.029 -10.322 24.728 1.00 85.00 231 ASP A C 1
ATOM 1744 O O . ASP A 1 231 ? -12.185 -10.862 25.825 1.00 85.00 231 ASP A O 1
ATOM 1748 N N . ASP A 1 232 ? -11.266 -10.873 23.776 1.00 84.50 232 ASP A N 1
ATOM 1749 C CA . ASP A 1 232 ? -10.567 -12.159 23.936 1.00 84.50 232 ASP A CA 1
ATOM 1750 C C . ASP A 1 232 ? -9.565 -12.132 25.102 1.00 84.50 232 ASP A C 1
ATOM 1752 O O . ASP A 1 232 ? -9.535 -13.039 25.940 1.00 84.50 232 ASP A O 1
ATOM 1756 N N . LEU A 1 233 ? -8.802 -11.038 25.232 1.00 85.44 233 LEU A N 1
ATOM 1757 C CA . LEU A 1 233 ? -7.902 -10.845 26.369 1.00 85.44 233 LEU A CA 1
ATOM 1758 C C . LEU A 1 233 ? -8.672 -10.844 27.696 1.00 85.44 233 LEU A C 1
ATOM 1760 O O . LEU A 1 233 ? -8.246 -11.479 28.659 1.00 85.44 233 LEU A O 1
ATOM 1764 N N . SER A 1 234 ? -9.821 -10.171 27.740 1.00 90.06 234 SER A N 1
ATOM 1765 C CA . SER A 1 234 ? -10.666 -10.091 28.936 1.00 90.06 234 SER A CA 1
ATOM 1766 C C . SER A 1 234 ? -11.231 -11.457 29.335 1.00 90.06 234 SER A C 1
ATOM 1768 O O . SER A 1 234 ? -11.246 -11.799 30.520 1.00 90.06 234 SER A O 1
ATOM 1770 N N . ILE A 1 235 ? -11.654 -12.267 28.359 1.00 89.88 235 ILE A N 1
ATOM 1771 C CA . ILE A 1 235 ? -12.102 -13.651 28.581 1.00 89.88 235 ILE A CA 1
ATOM 1772 C C . ILE A 1 235 ? -10.955 -14.491 29.143 1.00 89.88 235 ILE A C 1
ATOM 1774 O O . ILE A 1 235 ? -11.140 -15.209 30.128 1.00 89.88 235 ILE A O 1
ATOM 1778 N N . ARG A 1 236 ? -9.758 -14.378 28.558 1.00 87.44 236 ARG A N 1
ATOM 1779 C CA . ARG A 1 236 ? -8.585 -15.132 29.004 1.00 87.44 236 ARG A CA 1
ATOM 1780 C C . ARG A 1 236 ? -8.174 -14.767 30.427 1.00 87.44 236 ARG A C 1
ATOM 1782 O O . ARG A 1 236 ? -7.905 -15.675 31.207 1.00 87.44 236 ARG A O 1
ATOM 1789 N N . THR A 1 237 ? -8.180 -13.484 30.785 1.00 89.81 237 THR A N 1
ATOM 1790 C CA . THR A 1 237 ? -7.910 -13.033 32.159 1.00 89.81 237 THR A CA 1
ATOM 1791 C C . THR A 1 237 ? -8.925 -13.620 33.139 1.00 89.81 237 THR A C 1
ATOM 1793 O O . THR A 1 237 ? -8.522 -14.263 34.102 1.00 89.81 237 THR A O 1
ATOM 1796 N N . ARG A 1 238 ? -10.233 -13.534 32.846 1.00 90.00 238 ARG A N 1
ATOM 1797 C CA . ARG A 1 238 ? -11.280 -14.129 33.702 1.00 90.00 238 ARG A CA 1
ATOM 1798 C C . ARG A 1 238 ? -11.137 -15.644 33.856 1.00 90.00 238 ARG A C 1
ATOM 1800 O O . ARG A 1 238 ? -11.350 -16.175 34.941 1.00 90.00 238 ARG A O 1
ATOM 1807 N N . TYR A 1 239 ? -10.782 -16.348 32.782 1.00 90.38 239 TYR A N 1
ATOM 1808 C CA . TYR A 1 239 ? -10.524 -17.787 32.836 1.00 90.38 239 TYR A CA 1
ATOM 1809 C C . TYR A 1 239 ? -9.321 -18.118 33.728 1.00 90.38 239 TYR A C 1
ATOM 1811 O O . TYR A 1 239 ? -9.370 -19.081 34.493 1.00 90.38 239 TYR A O 1
ATOM 1819 N N . LEU A 1 240 ? -8.244 -17.332 33.638 1.00 91.62 240 LEU A N 1
ATOM 1820 C CA . LEU A 1 240 ? -7.064 -17.507 34.481 1.00 91.62 240 LEU A CA 1
ATOM 1821 C C . LEU A 1 240 ? -7.383 -17.230 35.955 1.00 91.62 240 LEU A C 1
ATOM 1823 O O . LEU A 1 240 ? -6.997 -18.040 36.794 1.00 91.62 240 LEU A O 1
ATOM 1827 N N . ASP A 1 241 ? -8.141 -16.177 36.261 1.00 88.19 241 ASP A N 1
ATOM 1828 C CA . ASP A 1 241 ? -8.593 -15.879 37.626 1.00 88.19 241 ASP A CA 1
ATOM 1829 C C . ASP A 1 241 ? -9.464 -17.008 38.190 1.00 88.19 241 ASP A C 1
ATOM 1831 O O . ASP A 1 241 ? -9.272 -17.436 39.323 1.00 88.19 241 ASP A O 1
ATOM 1835 N N . TYR A 1 242 ? -10.374 -17.569 37.390 1.00 88.44 242 TYR A N 1
ATOM 1836 C CA . TYR A 1 242 ? -11.176 -18.720 37.811 1.00 88.44 242 TYR A CA 1
ATOM 1837 C C . TYR A 1 242 ? -10.319 -19.970 38.069 1.00 88.44 242 TYR A C 1
ATOM 1839 O O . TYR A 1 242 ? -10.526 -20.680 39.051 1.00 88.44 242 TYR A O 1
ATOM 1847 N N . LYS A 1 243 ? -9.349 -20.252 37.191 1.00 87.62 243 LYS A N 1
ATOM 1848 C CA . LYS A 1 243 ? -8.539 -21.477 37.246 1.00 87.62 243 LYS A CA 1
ATOM 1849 C C . LYS A 1 243 ? -7.419 -21.431 38.288 1.00 87.62 243 LYS A C 1
ATOM 1851 O O . LYS A 1 243 ? -7.051 -22.478 38.812 1.00 87.62 243 LYS A O 1
ATOM 1856 N N . TYR A 1 244 ? -6.852 -20.254 38.541 1.00 87.44 244 TYR A N 1
ATOM 1857 C CA . TYR A 1 244 ? -5.661 -20.077 39.378 1.00 87.44 244 TYR A CA 1
ATOM 1858 C C . TYR A 1 244 ? -5.863 -19.097 40.541 1.00 87.44 244 TYR A C 1
ATOM 1860 O O . TYR A 1 244 ? -5.100 -19.150 41.499 1.00 87.44 244 TYR A O 1
ATOM 1868 N N . GLY A 1 245 ? -6.864 -18.216 40.479 1.00 67.25 245 GLY A N 1
ATOM 1869 C CA . GLY A 1 245 ? -7.178 -17.242 41.532 1.00 67.25 245 GLY A CA 1
ATOM 1870 C C . GLY A 1 245 ? -8.035 -17.804 42.669 1.00 67.25 245 GLY A C 1
ATOM 1871 O O . GLY A 1 245 ? -8.095 -17.204 43.738 1.00 67.25 245 GLY A O 1
ATOM 1872 N N . ALA A 1 246 ? -8.642 -18.982 42.494 1.00 62.09 246 ALA A N 1
ATOM 1873 C CA . ALA A 1 246 ? -9.236 -19.749 43.585 1.00 62.09 246 ALA A CA 1
ATOM 1874 C C . ALA A 1 246 ? -8.150 -20.538 44.340 1.00 62.09 246 ALA A C 1
ATOM 1876 O O . ALA A 1 246 ? -8.130 -21.766 44.329 1.00 62.09 246 ALA A O 1
ATOM 1877 N N . THR A 1 247 ? -7.213 -19.845 44.987 1.00 58.03 247 THR A N 1
ATOM 1878 C CA . THR A 1 247 ? -6.463 -20.458 46.089 1.00 58.03 247 THR A CA 1
ATOM 1879 C C . THR A 1 247 ? -7.411 -20.571 47.286 1.00 58.03 247 THR A C 1
ATOM 1881 O O . THR A 1 247 ? -7.923 -19.532 47.712 1.00 58.03 247 THR A O 1
ATOM 1884 N N . PRO A 1 248 ? -7.665 -21.769 47.844 1.00 53.50 248 PRO A N 1
ATOM 1885 C CA . PRO A 1 248 ? -8.338 -21.886 49.128 1.00 53.50 248 PRO A CA 1
ATOM 1886 C C . PRO A 1 248 ? -7.408 -21.262 50.169 1.00 53.50 248 PRO A C 1
ATOM 1888 O O . PRO A 1 248 ? -6.365 -21.822 50.497 1.00 53.50 248 PRO A O 1
ATOM 1891 N N . VAL A 1 249 ? -7.733 -20.059 50.629 1.00 55.91 249 VAL A N 1
ATOM 1892 C CA . VAL A 1 249 ? -7.231 -19.600 51.920 1.00 55.91 249 VAL A CA 1
ATOM 1893 C C . VAL A 1 249 ? -8.155 -20.264 52.927 1.00 55.91 249 VAL A C 1
ATOM 1895 O O . VAL A 1 249 ? -9.326 -19.911 53.023 1.00 55.91 249 VAL A O 1
ATOM 1898 N N . ASP A 1 250 ? -7.639 -21.319 53.552 1.00 48.66 250 ASP A N 1
ATOM 1899 C CA . ASP A 1 250 ? -8.309 -22.127 54.563 1.00 48.66 250 ASP A CA 1
ATOM 1900 C C . ASP A 1 250 ? -8.877 -21.250 55.695 1.00 48.66 250 ASP A C 1
ATOM 1902 O O . ASP A 1 250 ? -8.158 -20.828 56.603 1.00 48.66 250 ASP A O 1
ATOM 1906 N N . ASP A 1 251 ? -10.191 -21.027 55.674 1.00 51.53 251 ASP A N 1
ATOM 1907 C CA . ASP A 1 251 ? -10.976 -20.559 56.818 1.00 51.53 251 ASP A CA 1
ATOM 1908 C C . ASP A 1 251 ? -11.186 -21.723 57.803 1.00 51.53 251 ASP A C 1
ATOM 1910 O O . ASP A 1 251 ? -12.267 -22.309 57.894 1.00 51.53 251 ASP A O 1
ATOM 1914 N N . HIS A 1 252 ? -10.149 -22.087 58.562 1.00 53.94 252 HIS A N 1
ATOM 1915 C CA . HIS A 1 252 ? -10.261 -23.078 59.638 1.00 53.94 252 HIS A CA 1
ATOM 1916 C C . HIS A 1 252 ? -9.489 -22.684 60.908 1.00 53.94 252 HIS A C 1
ATOM 1918 O O . HIS A 1 252 ? -8.452 -23.265 61.195 1.00 53.94 252 HIS A O 1
ATOM 1924 N N . VAL A 1 253 ? -10.053 -21.774 61.718 1.00 48.47 253 VAL A N 1
ATOM 1925 C CA . VAL A 1 253 ? -10.007 -21.796 63.203 1.00 48.47 253 VAL A CA 1
ATOM 1926 C C . VAL A 1 253 ? -11.272 -21.059 63.682 1.00 48.47 253 VAL A C 1
ATOM 1928 O O . VAL A 1 253 ? -11.378 -19.851 63.535 1.00 48.47 253 VAL A O 1
ATOM 1931 N N . GLY A 1 254 ? -12.358 -21.726 64.071 1.00 42.47 254 GLY A N 1
ATOM 1932 C CA . GLY A 1 254 ? -12.501 -22.385 65.370 1.00 42.47 254 GLY A CA 1
ATOM 1933 C C . GLY A 1 254 ? -13.360 -21.506 66.292 1.00 42.47 254 GLY A C 1
ATOM 1934 O O . GLY A 1 254 ? -12.855 -20.566 66.894 1.00 42.47 254 GLY A O 1
ATOM 1935 N N . GLY A 1 255 ? -14.669 -21.780 66.366 1.00 52.62 255 GLY A N 1
ATOM 1936 C CA . GLY A 1 255 ? -15.585 -21.084 67.280 1.00 52.62 255 GLY A CA 1
ATOM 1937 C C . GLY A 1 255 ? -15.292 -21.361 68.759 1.00 52.62 255 GLY A C 1
ATOM 1938 O O . GLY A 1 255 ? -14.501 -22.249 69.054 1.00 52.62 255 GLY A O 1
ATOM 1939 N N . HIS A 1 256 ? -15.931 -20.600 69.661 1.00 43.09 256 HIS A N 1
ATOM 1940 C CA . HIS A 1 256 ? -16.691 -21.066 70.841 1.00 43.09 256 HIS A CA 1
ATOM 1941 C C . HIS A 1 256 ? -17.326 -19.877 71.616 1.00 43.09 256 HIS A C 1
ATOM 1943 O O . HIS A 1 256 ? -16.640 -18.970 72.070 1.00 43.09 256 HIS A O 1
ATOM 1949 N N . SER A 1 257 ? -18.662 -19.938 71.724 1.00 46.38 257 SER A N 1
ATOM 1950 C CA . SER A 1 257 ? -19.570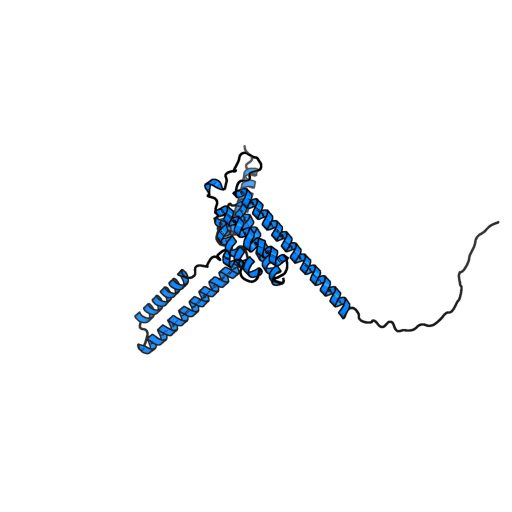 -19.621 72.853 1.00 46.38 257 SER A CA 1
ATOM 1951 C C . SER A 1 257 ? -19.480 -18.322 73.691 1.00 46.38 257 SER A C 1
ATOM 1953 O O . SER A 1 257 ? -18.542 -18.122 74.454 1.00 46.38 257 SER A O 1
ATOM 1955 N N . ASN A 1 258 ? -20.595 -17.573 73.655 1.00 49.44 258 ASN A N 1
ATOM 1956 C CA . ASN A 1 258 ? -21.370 -16.934 74.743 1.00 49.44 258 ASN A CA 1
ATOM 1957 C C . ASN A 1 258 ? -20.704 -16.522 76.072 1.00 49.44 258 ASN A C 1
ATOM 1959 O O . ASN A 1 258 ? -20.229 -17.358 76.836 1.00 49.44 258 ASN A O 1
ATOM 1963 N N . GLY A 1 259 ? -20.943 -15.259 76.444 1.00 41.81 259 GLY A N 1
ATOM 1964 C CA . GLY A 1 259 ? -20.921 -14.765 77.822 1.00 41.81 259 GLY A CA 1
ATOM 1965 C C . GLY A 1 259 ? -21.386 -13.309 77.902 1.00 41.81 259 GLY A C 1
ATOM 1966 O O . GLY A 1 259 ? -20.647 -12.408 77.519 1.00 41.81 259 GLY A O 1
ATOM 1967 N N . ASP A 1 260 ? -22.616 -13.102 78.378 1.00 46.50 260 ASP A N 1
ATOM 1968 C CA . ASP A 1 260 ? -23.177 -11.818 78.810 1.00 46.50 260 ASP A CA 1
ATOM 1969 C C . ASP A 1 260 ? -22.197 -10.992 79.664 1.00 46.50 260 ASP A C 1
ATOM 1971 O O . ASP A 1 260 ? -21.485 -11.533 80.506 1.00 46.50 260 ASP A O 1
ATOM 1975 N N . THR A 1 261 ? -22.230 -9.663 79.536 1.00 49.25 261 THR A N 1
ATOM 1976 C CA . THR A 1 261 ? -22.638 -8.774 80.641 1.00 49.25 261 THR A CA 1
ATOM 1977 C C . THR A 1 261 ? -22.708 -7.315 80.186 1.00 49.25 261 THR A C 1
ATOM 1979 O O . THR A 1 261 ? -21.777 -6.707 79.668 1.00 49.25 261 THR A O 1
ATOM 1982 N N . THR A 1 262 ? -23.891 -6.766 80.417 1.00 51.50 262 THR A N 1
ATOM 1983 C CA . THR A 1 262 ? -24.263 -5.359 80.528 1.00 51.50 262 THR A CA 1
ATOM 1984 C C . THR A 1 262 ? -23.237 -4.475 81.244 1.00 51.50 262 THR A C 1
ATOM 1986 O O . THR A 1 262 ? -22.956 -4.685 82.421 1.00 51.50 262 THR A O 1
ATOM 1989 N N . SER A 1 263 ? -22.838 -3.376 80.599 1.00 46.91 263 SER A N 1
ATOM 1990 C CA . SER A 1 263 ? -22.457 -2.139 81.294 1.00 46.91 263 SER A CA 1
ATOM 1991 C C . SER A 1 263 ? -22.709 -0.912 80.405 1.00 46.91 263 SER A C 1
ATOM 1993 O O . SER A 1 263 ? -21.793 -0.381 79.779 1.00 46.91 263 SER A O 1
ATOM 1995 N N . LEU A 1 264 ? -23.962 -0.445 80.340 1.00 48.12 264 LEU A N 1
ATOM 1996 C CA . LEU A 1 264 ? -24.248 0.942 79.961 1.00 48.12 264 LEU A CA 1
ATOM 1997 C C . LEU A 1 264 ? -24.396 1.773 81.237 1.00 48.12 264 LEU A C 1
ATOM 1999 O O . LEU A 1 264 ? -25.328 1.595 82.019 1.00 48.12 264 LEU A O 1
ATOM 2003 N N . SER A 1 265 ? -23.439 2.675 81.430 1.00 46.81 265 SER A N 1
ATOM 2004 C CA . SER A 1 265 ? -23.460 3.715 82.449 1.00 46.81 265 SER A CA 1
ATOM 2005 C C . SER A 1 265 ? -24.426 4.836 82.046 1.00 46.81 265 SER A C 1
ATOM 2007 O O . SER A 1 265 ? -24.299 5.426 80.977 1.00 46.81 265 SER A O 1
ATOM 2009 N N . SER A 1 266 ? -25.346 5.137 82.964 1.00 50.44 266 SER A N 1
ATOM 2010 C CA . SER A 1 266 ? -26.078 6.406 83.187 1.00 50.44 266 SER A CA 1
ATOM 2011 C C . SER A 1 266 ? -25.125 7.642 83.151 1.00 50.44 266 SER A C 1
ATOM 2013 O O . SER A 1 266 ? -23.918 7.404 83.288 1.00 50.44 266 SER A O 1
ATOM 2015 N N . PRO A 1 267 ? -25.567 8.936 83.091 1.00 58.25 267 PRO A N 1
ATOM 2016 C CA . PRO A 1 267 ? -26.828 9.428 83.670 1.00 58.25 267 PRO A CA 1
ATOM 2017 C C . PRO A 1 267 ? -27.566 10.666 83.079 1.00 58.25 267 PRO A C 1
ATOM 2019 O O . PRO A 1 267 ? -27.044 11.448 82.295 1.00 58.25 267 PRO A O 1
ATOM 2022 N N . ALA A 1 268 ? -28.777 10.851 83.636 1.00 44.62 268 ALA A N 1
ATOM 2023 C CA . ALA A 1 268 ? -29.437 12.101 84.073 1.00 44.62 268 ALA A CA 1
ATOM 2024 C C . ALA A 1 268 ? -30.063 13.108 83.077 1.00 44.62 268 ALA A C 1
ATOM 2026 O O . ALA A 1 268 ? -29.365 13.853 82.396 1.00 44.62 268 ALA A O 1
ATOM 2027 N N . LYS A 1 269 ? -31.396 13.281 83.197 1.00 44.53 269 LYS A N 1
ATOM 2028 C CA . LYS A 1 269 ? -32.149 14.494 83.650 1.00 44.53 269 LYS A CA 1
ATOM 2029 C C . LYS A 1 269 ? 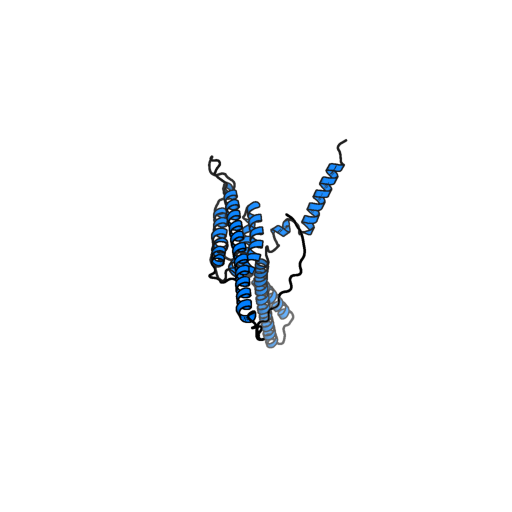-33.658 14.239 83.433 1.00 44.53 269 LYS A C 1
ATOM 2031 O O . LYS A 1 269 ? -34.013 13.745 82.376 1.00 44.53 269 LYS A O 1
ATOM 2036 N N .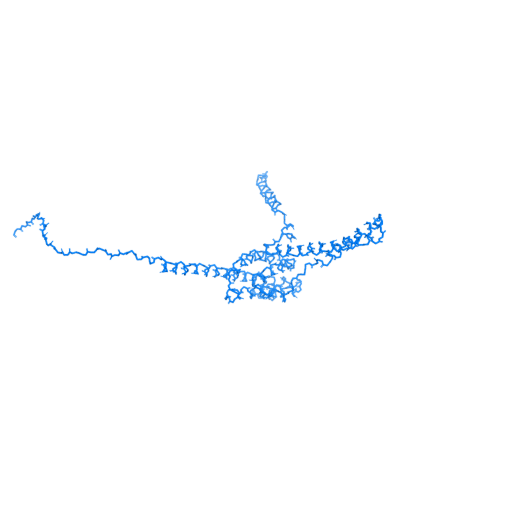 GLY A 1 270 ? -34.526 14.335 84.452 1.00 43.75 270 GLY A N 1
ATOM 2037 C CA . GLY A 1 270 ? -35.265 15.554 84.859 1.00 43.75 270 GLY A CA 1
ATOM 2038 C C . GLY A 1 270 ? -36.499 15.736 83.949 1.00 43.75 270 GLY A C 1
ATOM 2039 O O . GLY A 1 270 ? -36.331 15.675 82.744 1.00 43.75 270 GLY A O 1
ATOM 2040 N N . THR A 1 271 ? -37.751 15.923 84.364 1.00 52.44 271 THR A N 1
ATOM 2041 C CA . THR A 1 271 ? -38.362 16.579 85.530 1.00 52.44 271 THR A CA 1
ATOM 2042 C C . THR A 1 271 ? -39.884 16.353 85.483 1.00 52.44 271 THR A C 1
ATOM 2044 O O . THR A 1 271 ? -40.420 16.245 84.379 1.00 52.44 271 THR A O 1
ATOM 2047 N N . SER A 1 272 ? -40.517 16.464 86.660 1.00 46.62 272 SER A N 1
ATOM 2048 C CA . SER A 1 272 ? -41.954 16.675 86.946 1.00 46.62 272 SER A CA 1
ATOM 2049 C C . SER A 1 272 ? -42.891 15.473 86.904 1.00 46.62 272 SER A C 1
ATOM 2051 O O . SER A 1 272 ? -43.038 14.847 85.836 1.00 46.62 272 SER A O 1
#

Foldseek 3Di:
DDDVPVVVVVVVVVVVVQVVCVVVPHPVCVQPPDLLAPLLVVLVVVLVVVLVVQLVVQLVVLVVVLVVVQVVVVGQDPVSVVVSVVSSVVSNVVSVVVSDSPLDDLVCLLDDALLNSLSSLSSNLSVLLVVADPLLSVLSSVVSHLSNVVSVLSVPPDCPDPLNVVSSCLRSPVLVVLSVVLVVDDPVQQCDQDDDDPPGDRVNVVSSVSSVVSSVVSVVSVVVSVVVVVVVVVVVVVVCCVVPVPDPPDPDDDDDDDDDDDDDDDDDDDDD

Sequence (272 aa):
MGDLTSNSDRLIQEARIVRDDNRAGGRHRRNIGASIGAGSAALKRKAFLKTIRNLSIVTLMVLVGAIVVGMVINGLGFGGIVTTALVLLAAWLAVGMLGKVKIPKRAELNKGNVQQMVGRTELWLEAQRPALPAPAADLVTDMGVQLDTLGLQLEKVDQNHPAAHKVRKLVGEDLPEMIDGYRSIPETMRYEQQGGSSDTLSPTHKLVKGMELIRDEINSVNRQLAQGSIDDLSIRTRYLDYKYGATPVDDHVGGHSNGDTTSLSSPAKGTS